Protein AF-A0A0D3FTC5-F1 (afdb_monomer)

Secondary structure (DSSP, 8-state):
---------SS----S--EEETTTSPTT-EEESEESSTTS-EEES-STT--EEEEEEETTEEEEE-TTS-EEEEETT-EEEES--S-GGGGG----SHHHHHHTTPPP---GGGS-TTT-TT--SSSS----SSS-B-TTS-B-SS---S-TT-GGGTTEEE-----SS--S-EEEE--SS-EE-GGGTT-EEEEE-SSSEEEEE--HHHHHHHHTTT-S---------------SS-PPEEHHHHHHHHTT-

Foldseek 3Di:
DDDDDDDDDPDDDPDDWDWDFLVVDDAFFKWAQKDQDAPPTRDAQPDAQWTKGFHDDDDQWTWIQGPLRWIFIGGRRIIITTDTHHPNCPVVDDLPDPVSCVVVVDDDDDDLCPADCLQAVNHDDDDRDDSPDPADADRVRHGPALDDPDDPDDPRPVGTPGDRPPCSPPPLDQAEDADLWDWDDPVCQQHWHFYDPPPGTDTDHHHPVLQVVVVVVPPDDDDDDDDDDDDDDDDDDGDIDTNNVVVVVVVVD

Solvent-accessible surface area (backbone atoms only — not comparable to full-atom values): 15971 Å² total; per-residue (Å²): 138,89,80,92,76,88,78,93,63,82,87,72,78,92,82,72,93,52,78,39,38,54,75,78,54,63,76,65,41,49,28,15,37,29,26,76,47,68,90,72,52,56,71,40,46,73,50,68,45,21,39,24,34,36,67,48,76,53,94,70,32,28,36,31,35,41,75,79,60,28,30,34,55,33,52,26,79,15,45,29,32,68,40,63,36,64,65,64,65,62,81,75,62,76,70,90,50,75,65,56,44,46,76,71,74,46,75,94,83,83,61,48,54,79,33,50,54,90,71,11,73,38,16,38,70,79,83,85,50,69,69,90,56,101,62,64,56,39,72,86,66,48,60,66,72,87,62,81,83,73,70,92,84,45,87,68,54,82,39,46,81,36,74,48,82,67,72,82,57,82,80,84,60,59,50,74,35,82,58,54,77,42,72,49,48,82,88,49,52,80,38,35,36,20,41,42,76,90,83,56,66,50,77,45,74,38,43,70,67,64,59,53,62,53,64,68,66,74,76,75,82,95,74,92,80,84,90,79,88,81,87,85,91,86,85,88,91,75,90,64,48,56,42,49,63,52,54,57,58,60,76,73,110

Nearest PDB structures (foldseek):
  6eri-assembly1_AC  TM=9.561E-01  e=4.939E-22  Spinacia oleracea
  7asm-assembly1_C  TM=9.881E-01  e=2.527E-18  Staphylococcus aureus
  7p7t-assembly1_G  TM=9.651E-01  e=4.048E-18  Enterococcus faecalis
  8uu5-assembly1_C  TM=9.895E-01  e=6.878E-18  Listeria innocua
  6ddg-assembly1_B  TM=9.702E-01  e=1.033E-16  Staphylococcus aureus

Sequence (253 aa):
MLWKKLVQFGKGFFERKEESTSTDMPLGTAIHNIEITRGRGGQLARAAGAVAKLIAKEGKSATLRLPSGEVRLVSQNCLATVGQVGNVGVNQKSLGRAGSKCWLGKRPVVRGVVMNPVDHPHGGGEGKAPIGRKKPTTPWGYPVLGRRTRKRKKYSDSFILRRQKVNMKEEKETIVTWSRASSILPAMVGHTIAIHNGKEHLPIYITDRILLSFLSHTGSKSKELEVGSFHSSFKPGGKAVYIHSLVKAIELH

Radius of gyration: 28.6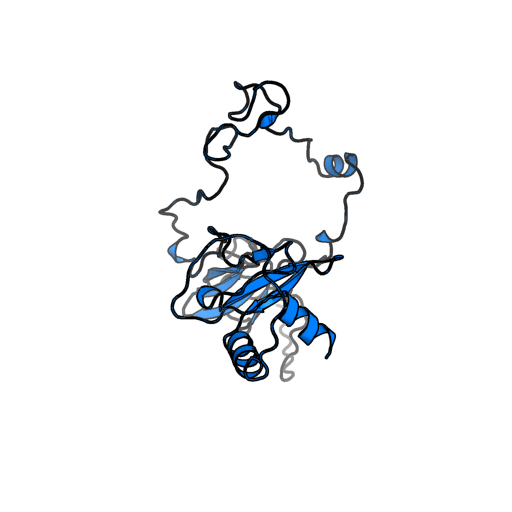5 Å; Cα contacts (8 Å, |Δi|>4): 347; chains: 1; bounding box: 82×58×72 Å

pLDDT: mean 73.75, std 23.65, range [20.44, 96.44]

Structure (mmCIF, N/CA/C/O backbone):
data_AF-A0A0D3FTC5-F1
#
_entry.id   AF-A0A0D3FTC5-F1
#
loop_
_atom_site.group_PDB
_atom_site.id
_atom_site.type_symbol
_atom_site.label_atom_id
_atom_site.label_alt_id
_atom_site.label_comp_id
_atom_site.label_asym_id
_atom_site.label_entity_id
_atom_site.label_seq_id
_atom_site.pdbx_PDB_ins_code
_atom_site.Cartn_x
_atom_site.Cartn_y
_atom_site.Cartn_z
_atom_site.occupancy
_atom_site.B_iso_or_equiv
_atom_site.auth_seq_id
_atom_site.auth_comp_id
_atom_site.auth_asym_id
_atom_site.auth_atom_id
_atom_site.pdbx_PDB_model_num
ATOM 1 N N . MET A 1 1 ? -27.614 -22.862 27.061 1.00 41.00 1 MET A N 1
ATOM 2 C CA . MET A 1 1 ? -27.025 -23.429 28.296 1.00 41.00 1 MET A CA 1
ATOM 3 C C . MET A 1 1 ? -25.843 -24.300 27.900 1.00 41.00 1 MET A C 1
ATOM 5 O O . MET A 1 1 ? -25.904 -24.872 26.825 1.00 41.00 1 MET A O 1
ATOM 9 N N . LEU A 1 2 ? -24.832 -24.389 28.769 1.00 33.47 2 LEU A N 1
ATOM 10 C CA . LEU A 1 2 ? -23.490 -24.978 28.594 1.00 33.47 2 LEU A CA 1
ATOM 11 C C . LEU A 1 2 ? -22.442 -24.075 27.920 1.00 33.47 2 LEU A C 1
ATOM 13 O O . LEU A 1 2 ? -22.582 -23.750 26.756 1.00 33.47 2 LEU A O 1
ATOM 17 N N . TRP A 1 3 ? -21.361 -23.619 28.562 1.00 27.47 3 TRP A N 1
ATOM 18 C CA . TRP A 1 3 ? -20.870 -23.715 29.944 1.00 27.47 3 TRP A CA 1
ATOM 19 C C . TRP A 1 3 ? -20.103 -22.412 30.248 1.00 27.47 3 TRP A C 1
ATOM 21 O O . TRP A 1 3 ? -19.152 -22.074 29.550 1.00 27.47 3 TRP A O 1
ATOM 31 N N . LYS A 1 4 ? -20.481 -21.700 31.318 1.00 37.72 4 LYS A N 1
ATOM 32 C CA . LYS A 1 4 ? -19.587 -20.770 32.022 1.00 37.72 4 LYS A CA 1
ATOM 33 C C . LYS A 1 4 ? -18.750 -21.616 32.981 1.00 37.72 4 LYS A C 1
ATOM 35 O O . LYS A 1 4 ? -19.284 -22.086 33.981 1.00 37.72 4 LYS A O 1
ATOM 40 N N . LYS A 1 5 ? -17.458 -21.792 32.705 1.00 29.97 5 LYS A N 1
ATOM 41 C CA . LYS A 1 5 ? -16.477 -22.124 33.746 1.00 29.97 5 LYS A CA 1
ATOM 42 C C . LYS A 1 5 ? -15.584 -20.907 33.942 1.00 29.97 5 LYS A C 1
ATOM 44 O O . LYS A 1 5 ? -14.781 -20.572 33.079 1.00 29.97 5 LYS A O 1
ATOM 49 N N . LEU A 1 6 ? -15.791 -20.237 35.075 1.00 32.94 6 LEU A N 1
ATOM 50 C CA . LEU A 1 6 ? -14.825 -19.323 35.666 1.00 32.94 6 LEU A CA 1
ATOM 51 C C . LEU A 1 6 ? -13.517 -20.086 35.892 1.00 32.94 6 LEU A C 1
ATOM 53 O O . LEU A 1 6 ? -13.507 -21.102 36.583 1.00 32.94 6 LEU A O 1
ATOM 57 N N . VAL A 1 7 ? -12.424 -19.567 35.343 1.00 30.66 7 VAL A N 1
ATOM 58 C CA . VAL A 1 7 ? -11.079 -19.802 35.865 1.00 30.66 7 VAL A CA 1
ATOM 59 C C . VAL A 1 7 ? -10.493 -18.426 36.125 1.00 30.66 7 VAL A C 1
ATOM 61 O O . VAL A 1 7 ? -10.102 -17.706 35.210 1.00 30.66 7 VAL A O 1
ATOM 64 N N . GLN A 1 8 ? -10.503 -18.043 37.396 1.00 36.19 8 GLN A N 1
ATOM 65 C CA . GLN A 1 8 ? -9.772 -16.898 37.903 1.00 36.19 8 GLN A CA 1
ATOM 66 C C . GLN A 1 8 ? -8.359 -17.396 38.209 1.00 36.19 8 GLN A C 1
ATOM 68 O O . GLN A 1 8 ? -8.124 -18.026 39.234 1.00 36.19 8 GLN A O 1
ATOM 73 N N . PHE A 1 9 ? -7.436 -17.169 37.278 1.00 28.44 9 PHE A N 1
ATOM 74 C CA . PHE A 1 9 ? -6.001 -17.311 37.510 1.00 28.44 9 PHE A CA 1
ATOM 75 C C . PHE A 1 9 ? -5.331 -15.988 37.138 1.00 28.44 9 PHE A C 1
ATOM 77 O O . PHE A 1 9 ? -5.611 -15.404 36.090 1.00 28.44 9 PHE A O 1
ATOM 84 N N . GLY A 1 10 ? -4.527 -15.472 38.067 1.00 33.72 10 GLY A N 1
ATOM 85 C CA . GLY A 1 10 ? -3.929 -14.144 38.013 1.00 33.72 10 GLY A CA 1
ATOM 86 C C . GLY A 1 10 ? -3.098 -13.888 36.755 1.00 33.72 10 GLY A C 1
ATOM 87 O O . GLY A 1 10 ? -2.475 -14.792 36.213 1.00 33.72 10 GLY A O 1
ATOM 88 N N . LYS A 1 11 ? -3.094 -12.615 36.328 1.00 40.03 11 LYS A N 1
ATOM 89 C CA . LYS A 1 11 ? -2.225 -12.028 35.288 1.00 40.03 11 LYS A CA 1
ATOM 90 C C . LYS A 1 11 ? -2.081 -12.930 34.049 1.00 40.03 11 LYS A C 1
ATOM 92 O O . LYS A 1 11 ? -1.032 -13.506 33.788 1.00 40.03 11 LYS A O 1
ATOM 97 N N . GLY A 1 12 ? -3.181 -13.034 33.303 1.00 33.97 12 GLY A N 1
ATOM 98 C CA . GLY A 1 12 ? -3.339 -13.931 32.162 1.00 33.97 12 GLY A CA 1
ATOM 99 C C . GLY A 1 12 ? -2.391 -13.641 30.999 1.00 33.97 12 GLY A C 1
ATOM 100 O O . GLY A 1 12 ? -2.474 -12.608 30.336 1.00 33.97 12 GLY A O 1
ATOM 101 N N . PHE A 1 13 ? -1.535 -14.624 30.742 1.00 35.72 13 PHE A N 1
ATOM 102 C CA . PHE A 1 13 ? -0.881 -14.890 29.470 1.00 35.72 13 PHE A CA 1
ATOM 103 C C . PHE A 1 13 ? -1.971 -15.040 28.388 1.00 35.72 13 PHE A C 1
ATOM 105 O O . PHE A 1 13 ? -2.844 -15.903 28.489 1.00 35.72 13 PHE A O 1
ATOM 112 N N . PHE A 1 14 ? -1.983 -14.148 27.394 1.00 41.16 14 PHE A N 1
ATOM 113 C CA . PHE A 1 14 ? -2.993 -14.119 26.332 1.00 41.16 14 PHE A CA 1
ATOM 114 C C . PHE A 1 14 ? -2.644 -15.172 25.275 1.00 41.16 14 PHE A C 1
ATOM 116 O O . PHE A 1 14 ? -2.019 -14.874 24.260 1.00 41.16 14 PHE A O 1
ATOM 123 N N . GLU A 1 15 ? -3.001 -16.425 25.537 1.00 40.22 15 GLU A N 1
ATOM 124 C CA . GLU A 1 15 ? -2.695 -17.542 24.647 1.00 40.22 15 GLU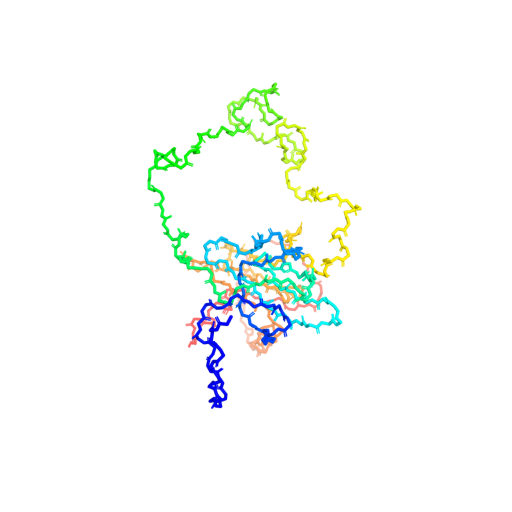 A CA 1
ATOM 125 C C . GLU A 1 15 ? -3.961 -18.365 24.385 1.00 40.22 15 GLU A C 1
ATOM 127 O O . GLU A 1 15 ? -4.223 -19.386 25.016 1.00 40.22 15 GLU A O 1
ATOM 132 N N . ARG A 1 16 ? -4.798 -17.861 23.466 1.00 41.22 16 ARG A N 1
ATOM 133 C CA . ARG A 1 16 ? -5.614 -18.632 22.508 1.00 41.22 16 ARG A CA 1
ATOM 134 C C . ARG A 1 16 ? -6.316 -17.692 21.521 1.00 41.22 16 ARG A C 1
ATOM 136 O O . ARG A 1 16 ? -6.593 -16.538 21.820 1.00 41.22 16 ARG A O 1
ATOM 143 N N . LYS A 1 17 ? -6.538 -18.203 20.306 1.00 48.38 17 LYS A N 1
ATOM 144 C CA . LYS A 1 17 ? -7.120 -17.525 19.135 1.00 48.38 17 LYS A CA 1
ATOM 145 C C . LYS A 1 17 ? -8.592 -17.148 19.370 1.00 48.38 17 LYS A C 1
ATOM 147 O O . LYS A 1 17 ? -9.478 -17.787 18.814 1.00 48.38 17 LYS A O 1
ATOM 152 N N . GLU A 1 18 ? -8.856 -16.147 20.199 1.00 59.38 18 GLU A N 1
ATOM 153 C CA . GLU A 1 18 ? -10.211 -15.646 20.441 1.00 59.38 18 GLU A CA 1
ATOM 154 C C . GLU A 1 18 ? -10.468 -14.372 19.626 1.00 59.38 18 GLU A C 1
ATOM 156 O O . GLU A 1 18 ? -9.680 -13.418 19.633 1.00 59.38 18 GLU A O 1
ATOM 161 N N . GLU A 1 19 ? -11.573 -14.372 18.881 1.00 64.44 19 GLU A N 1
ATOM 162 C CA . GLU A 1 19 ? -12.131 -13.159 18.290 1.00 64.44 19 GLU A CA 1
ATOM 163 C C . GLU A 1 19 ? -12.617 -12.263 19.427 1.00 64.44 19 GLU A C 1
ATOM 165 O O . GLU A 1 19 ? -13.417 -12.684 20.260 1.00 64.44 19 GLU A O 1
ATOM 170 N N . SER A 1 20 ? -12.121 -11.031 19.488 1.00 72.19 20 SER A N 1
ATOM 171 C CA . SER A 1 20 ? -12.491 -10.089 20.546 1.00 72.19 20 SER A CA 1
ATOM 172 C C . SER A 1 20 ? -12.814 -8.723 19.966 1.00 72.19 20 SER A C 1
ATOM 174 O O . SER A 1 20 ? -12.392 -8.363 18.860 1.00 72.19 20 SER A O 1
ATOM 176 N N . THR A 1 21 ? -13.618 -7.957 20.702 1.00 77.81 21 THR A N 1
ATOM 177 C CA . THR A 1 21 ? -13.859 -6.565 20.336 1.00 77.81 21 THR A CA 1
ATOM 178 C C . THR A 1 21 ? -12.628 -5.744 20.682 1.00 77.81 21 THR A C 1
ATOM 180 O O . THR A 1 21 ? -11.873 -6.062 21.606 1.00 77.81 21 THR A O 1
ATOM 183 N N . SER A 1 22 ? -12.416 -4.642 19.969 1.00 74.31 22 SER A N 1
ATOM 184 C CA . SER A 1 22 ? -11.283 -3.777 20.304 1.00 74.31 22 SER A CA 1
ATOM 185 C C . SER A 1 22 ? -11.401 -3.140 21.699 1.00 74.31 22 SER A C 1
ATOM 187 O O . SER A 1 22 ? -10.394 -2.688 22.235 1.00 74.31 22 SER A O 1
ATOM 189 N N . THR A 1 23 ? -12.579 -3.152 22.329 1.00 76.44 23 THR A N 1
ATOM 190 C CA . THR A 1 23 ? -12.775 -2.752 23.731 1.00 76.44 23 THR A CA 1
ATOM 191 C C . THR A 1 23 ? -12.014 -3.654 24.700 1.00 76.44 23 THR A C 1
ATOM 193 O O . THR A 1 23 ? -11.394 -3.137 25.628 1.00 76.44 23 THR A O 1
ATOM 196 N N . ASP A 1 24 ? -11.944 -4.955 24.431 1.00 86.31 24 ASP A N 1
ATOM 197 C CA . ASP A 1 24 ? -11.389 -5.944 25.365 1.00 86.31 24 ASP A CA 1
ATOM 198 C C . ASP A 1 24 ? -9.859 -6.076 25.244 1.00 86.31 24 ASP A C 1
ATOM 200 O O . ASP A 1 24 ? -9.166 -6.384 26.210 1.00 86.31 24 ASP A O 1
ATOM 204 N N . MET A 1 25 ? -9.294 -5.782 24.068 1.00 88.75 25 MET A N 1
ATOM 205 C CA . MET A 1 25 ? -7.858 -5.958 23.796 1.00 88.75 25 MET A CA 1
ATOM 206 C C . MET A 1 25 ? -6.980 -4.888 24.468 1.00 88.75 25 MET A C 1
ATOM 208 O O . MET A 1 25 ? -7.260 -3.705 24.302 1.00 88.75 25 MET A O 1
ATOM 212 N N . PRO A 1 26 ? -5.857 -5.205 25.129 1.00 91.88 26 PRO A N 1
ATOM 213 C CA . PRO A 1 26 ? -4.977 -4.173 25.678 1.00 91.88 26 PRO A CA 1
ATOM 214 C C . PRO A 1 26 ? -4.380 -3.269 24.583 1.00 91.88 26 PRO A C 1
ATOM 216 O O . PRO A 1 26 ? -4.262 -3.645 23.411 1.00 91.88 26 PRO A O 1
ATOM 219 N N . LEU A 1 27 ? -3.988 -2.047 24.952 1.00 92.81 27 LEU A N 1
ATOM 220 C CA . LEU A 1 27 ? -3.270 -1.153 24.039 1.00 92.81 27 LEU A CA 1
ATOM 221 C C . LEU A 1 27 ? -1.927 -1.775 23.637 1.00 92.81 27 LEU A C 1
ATOM 223 O O . LEU A 1 27 ? -1.284 -2.466 24.420 1.00 92.81 27 LEU A O 1
ATOM 227 N N . GLY A 1 28 ? -1.492 -1.532 22.404 1.00 90.88 28 GLY A N 1
ATOM 228 C CA . GLY A 1 28 ? -0.241 -2.068 21.873 1.00 90.88 28 GLY A CA 1
ATOM 229 C C . GLY A 1 28 ? -0.329 -3.492 21.319 1.00 90.88 28 GLY A C 1
ATOM 230 O O . GLY A 1 28 ? 0.647 -3.944 20.720 1.00 90.88 28 GLY A O 1
ATOM 231 N N . THR A 1 29 ? -1.478 -4.160 21.446 1.00 93.00 29 THR A N 1
ATOM 232 C CA . THR A 1 29 ? -1.710 -5.509 20.912 1.00 93.00 29 THR A CA 1
ATOM 233 C C . THR A 1 29 ? -1.510 -5.565 19.394 1.00 93.00 29 THR A C 1
ATOM 235 O O . THR A 1 29 ? -1.912 -4.655 18.657 1.00 93.00 29 THR A O 1
ATOM 238 N N . ALA A 1 30 ? -0.879 -6.649 18.936 1.00 94.56 30 ALA A N 1
ATOM 239 C CA . ALA A 1 30 ? -0.773 -7.028 17.532 1.00 94.56 30 ALA A CA 1
ATOM 240 C C . ALA A 1 30 ? -2.057 -7.743 17.097 1.00 94.56 30 ALA A C 1
ATOM 242 O O . ALA A 1 30 ? -2.481 -8.695 17.746 1.00 94.56 30 ALA A O 1
ATOM 243 N N . ILE A 1 31 ? -2.687 -7.266 16.028 1.00 95.25 31 ILE A N 1
ATOM 244 C CA . ILE A 1 31 ? -4.031 -7.673 15.613 1.00 95.25 31 ILE A CA 1
ATOM 245 C C . ILE A 1 31 ? -4.060 -7.877 14.093 1.00 95.25 31 ILE A C 1
ATOM 247 O O . ILE A 1 31 ? -3.414 -7.141 13.342 1.00 95.25 31 ILE A O 1
ATOM 251 N N . HIS A 1 32 ? -4.853 -8.835 13.626 1.00 95.44 32 HIS A N 1
ATOM 252 C CA . HIS A 1 32 ? -5.153 -9.081 12.218 1.00 95.44 32 HIS A CA 1
ATOM 253 C C . HIS A 1 32 ? -6.654 -9.360 12.013 1.00 95.44 32 HIS A C 1
ATOM 255 O O . HIS A 1 32 ? -7.423 -9.382 12.972 1.00 95.44 32 HIS A O 1
ATOM 261 N N . ASN A 1 33 ? -7.085 -9.525 10.757 1.00 95.44 33 ASN A N 1
ATOM 262 C CA . ASN A 1 33 ? -8.483 -9.814 10.398 1.00 95.44 33 ASN A CA 1
ATOM 263 C C . ASN A 1 33 ? -9.510 -8.822 10.994 1.00 95.44 33 ASN A C 1
ATOM 265 O 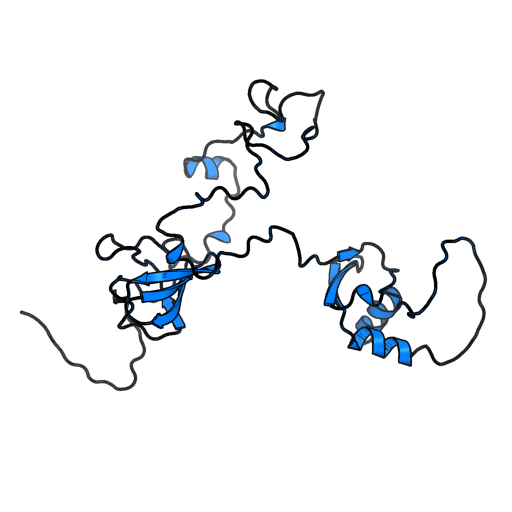O . ASN A 1 33 ? -10.455 -9.200 11.677 1.00 95.44 33 ASN A O 1
ATOM 269 N N . ILE A 1 34 ? -9.305 -7.526 10.753 1.00 94.62 34 ILE A N 1
ATOM 270 C CA . ILE A 1 34 ? -10.045 -6.454 11.440 1.00 94.62 34 ILE A CA 1
ATOM 271 C C . ILE A 1 34 ? -11.288 -6.047 10.644 1.00 94.62 34 ILE A C 1
ATOM 273 O O . ILE A 1 34 ? -11.204 -5.794 9.432 1.00 94.62 34 ILE A O 1
ATOM 277 N N . GLU A 1 35 ? -12.428 -5.925 11.323 1.00 95.19 35 GLU A N 1
ATOM 278 C CA . GLU A 1 35 ? -13.661 -5.377 10.752 1.00 95.19 35 GLU A CA 1
ATOM 279 C C . GLU A 1 35 ? -13.595 -3.848 10.584 1.00 95.19 35 GLU A C 1
ATOM 281 O O . GLU A 1 35 ? -13.116 -3.127 11.454 1.00 95.19 35 GLU A O 1
ATOM 286 N N . ILE A 1 36 ? -14.125 -3.319 9.475 1.00 92.81 36 ILE A N 1
ATOM 287 C CA . ILE A 1 36 ? -14.313 -1.860 9.295 1.00 92.81 36 ILE A CA 1
ATOM 288 C C . ILE A 1 36 ? -15.689 -1.419 9.801 1.00 92.81 36 ILE A C 1
ATOM 290 O O . ILE A 1 36 ? -15.860 -0.313 10.313 1.00 92.81 36 ILE A O 1
ATOM 294 N N . THR A 1 37 ? -16.685 -2.277 9.609 1.00 92.62 37 THR A N 1
ATOM 295 C CA . THR A 1 37 ? -18.068 -2.079 10.027 1.00 92.62 37 THR A CA 1
ATOM 296 C C . THR A 1 37 ? -18.495 -3.344 10.742 1.00 92.62 37 THR A C 1
ATOM 298 O O . THR A 1 37 ? -18.274 -4.435 10.216 1.00 92.62 37 THR A O 1
ATOM 301 N N . ARG A 1 38 ? -19.093 -3.186 11.922 1.00 91.56 38 ARG A N 1
ATOM 302 C CA . ARG A 1 38 ? -19.538 -4.299 12.760 1.00 91.56 38 ARG A CA 1
ATOM 303 C C . ARG A 1 38 ? -20.409 -5.271 11.959 1.00 91.56 38 ARG A C 1
ATOM 305 O O . ARG A 1 38 ? -21.349 -4.836 11.291 1.00 91.56 38 ARG A O 1
ATOM 312 N N . GLY A 1 39 ? -20.090 -6.562 12.032 1.00 89.81 39 GLY A N 1
ATOM 313 C CA . GLY A 1 39 ? -20.889 -7.634 11.429 1.00 89.81 39 GLY A CA 1
ATOM 314 C C . GLY A 1 39 ? -20.701 -7.820 9.920 1.00 89.81 39 GLY A C 1
ATOM 315 O O . GLY A 1 39 ? -21.389 -8.641 9.322 1.00 89.81 39 GLY A O 1
ATOM 316 N N . ARG A 1 40 ? -19.776 -7.088 9.281 1.00 92.69 40 ARG A N 1
ATOM 317 C CA . ARG A 1 40 ? -19.392 -7.332 7.875 1.00 92.69 40 ARG A CA 1
ATOM 318 C C . ARG A 1 40 ? -18.211 -8.294 7.727 1.00 92.69 40 ARG A C 1
ATOM 320 O O . ARG A 1 40 ? -17.767 -8.518 6.599 1.00 92.69 40 ARG A O 1
ATOM 327 N N . GLY A 1 41 ? -17.693 -8.822 8.835 1.00 92.56 41 GLY A N 1
ATOM 328 C CA . GLY A 1 41 ? -16.512 -9.670 8.853 1.00 92.56 41 GLY A CA 1
ATOM 329 C C . GLY A 1 41 ? -15.213 -8.894 8.637 1.00 92.56 41 GLY A C 1
ATOM 330 O O . GLY A 1 41 ? -15.194 -7.713 8.258 1.00 92.56 41 GLY A O 1
ATOM 331 N N . GLY A 1 42 ? -14.097 -9.570 8.914 1.00 92.25 42 GLY A N 1
ATOM 332 C CA . GLY A 1 42 ? -12.765 -8.988 8.826 1.00 92.25 42 GLY A CA 1
ATOM 333 C C . GLY A 1 42 ? -12.381 -8.635 7.387 1.00 92.25 42 GLY A C 1
ATOM 334 O O . GLY A 1 42 ? -12.475 -9.444 6.460 1.00 92.25 42 GLY A O 1
ATOM 335 N N . GLN A 1 43 ? -11.942 -7.394 7.184 1.00 95.06 43 GLN A N 1
ATOM 336 C CA . GLN A 1 43 ? -11.595 -6.847 5.866 1.00 95.06 43 GLN A CA 1
ATOM 337 C C . GLN A 1 43 ? -10.127 -6.426 5.793 1.00 95.06 43 GLN A C 1
ATOM 339 O O . GLN A 1 43 ? -9.494 -6.558 4.740 1.00 95.06 43 GLN A O 1
ATOM 344 N N . LEU A 1 44 ? -9.573 -5.933 6.903 1.00 95.19 44 LEU A N 1
ATOM 345 C CA . LEU A 1 44 ? -8.213 -5.408 6.973 1.00 95.19 44 LEU A CA 1
ATOM 346 C C . LEU A 1 44 ? -7.231 -6.452 7.519 1.00 95.19 44 LEU A C 1
ATOM 348 O O . LEU A 1 44 ? -7.598 -7.314 8.310 1.00 95.19 44 LEU A O 1
ATOM 352 N N . ALA A 1 45 ? -5.962 -6.328 7.110 1.00 94.38 45 ALA A N 1
ATOM 353 C CA . ALA A 1 45 ? -4.845 -7.156 7.580 1.00 94.38 45 ALA A CA 1
ATOM 354 C C . ALA A 1 45 ? -5.108 -8.675 7.475 1.00 94.38 45 ALA A C 1
ATOM 356 O O . ALA A 1 45 ? -5.002 -9.399 8.456 1.00 94.38 45 ALA A O 1
ATOM 357 N N . ARG A 1 46 ? -5.465 -9.152 6.272 1.00 95.25 46 ARG A N 1
ATOM 358 C CA . ARG A 1 46 ? -5.704 -10.584 5.980 1.00 95.25 46 ARG A CA 1
ATOM 359 C C . ARG A 1 46 ? -4.567 -11.279 5.227 1.00 95.25 46 ARG A C 1
ATOM 361 O O . ARG A 1 46 ? -4.548 -12.498 5.131 1.00 95.25 46 ARG A O 1
ATOM 368 N N . ALA A 1 47 ? -3.659 -10.506 4.634 1.00 94.56 47 ALA A N 1
ATOM 369 C CA . ALA A 1 47 ? -2.558 -11.053 3.849 1.00 94.56 47 ALA A CA 1
ATOM 370 C C . ALA A 1 47 ? -1.551 -11.793 4.744 1.00 94.56 47 ALA A C 1
ATOM 372 O O . ALA A 1 47 ? -1.449 -11.503 5.934 1.00 94.56 47 ALA A O 1
ATOM 373 N N . ALA A 1 48 ? -0.789 -12.718 4.159 1.00 93.88 48 ALA A N 1
ATOM 374 C CA . ALA A 1 48 ? 0.267 -13.446 4.858 1.00 93.88 48 ALA A CA 1
ATOM 375 C C . ALA A 1 48 ? 1.243 -12.484 5.555 1.00 93.88 48 ALA A C 1
ATOM 377 O O . ALA A 1 48 ? 1.663 -11.483 4.969 1.00 93.88 48 ALA A O 1
ATOM 378 N N . GLY A 1 49 ? 1.556 -12.757 6.822 1.00 92.69 49 GLY A N 1
ATOM 379 C CA . GLY A 1 49 ? 2.401 -11.893 7.645 1.00 92.69 49 GLY A CA 1
ATOM 380 C C . GLY A 1 49 ? 1.821 -10.512 7.976 1.00 92.69 49 GLY A C 1
ATOM 381 O O . GLY A 1 49 ? 2.521 -9.714 8.599 1.00 92.69 49 GLY A O 1
ATOM 382 N N . ALA A 1 50 ? 0.579 -10.192 7.597 1.00 94.94 50 ALA A N 1
ATOM 383 C CA . ALA A 1 50 ? -0.017 -8.901 7.916 1.00 94.94 50 ALA A CA 1
ATOM 384 C C . ALA A 1 50 ? -0.292 -8.775 9.419 1.00 94.94 50 ALA A C 1
ATOM 386 O O . ALA A 1 50 ? -0.791 -9.696 10.066 1.00 94.94 50 ALA A O 1
ATOM 387 N N . VAL A 1 51 ? 0.005 -7.592 9.951 1.00 95.50 51 VAL A N 1
ATOM 388 C CA . VAL A 1 51 ? -0.257 -7.217 11.337 1.00 95.50 51 VAL A CA 1
ATOM 389 C C . VAL A 1 51 ? -0.586 -5.731 11.402 1.00 95.50 51 VAL A C 1
ATOM 391 O O . VAL A 1 51 ? 0.000 -4.910 10.691 1.00 95.50 51 VAL A O 1
ATOM 394 N N . ALA A 1 52 ? -1.546 -5.386 12.243 1.00 95.62 52 ALA A N 1
ATOM 395 C CA . ALA A 1 52 ? -1.855 -4.027 12.644 1.00 95.62 52 ALA A CA 1
ATOM 396 C C . ALA A 1 52 ? -1.652 -3.891 14.155 1.00 95.62 52 ALA A C 1
ATOM 398 O O . ALA A 1 52 ? -1.700 -4.873 14.894 1.00 95.62 52 ALA A O 1
ATOM 399 N N . LYS A 1 53 ? -1.414 -2.666 14.618 1.00 94.75 53 LYS A N 1
ATOM 400 C CA . LYS A 1 53 ? -1.195 -2.382 16.040 1.00 94.75 53 LYS A CA 1
ATOM 401 C C . LYS A 1 53 ? -2.284 -1.464 16.569 1.00 94.75 53 LYS A C 1
ATOM 403 O O . LYS A 1 53 ? -2.547 -0.421 15.963 1.00 94.75 53 LYS A O 1
ATOM 408 N N . LEU A 1 54 ? -2.878 -1.822 17.702 1.00 94.75 54 LEU A N 1
ATOM 409 C CA . LEU A 1 54 ? -3.790 -0.941 18.427 1.00 94.75 54 LEU A CA 1
ATOM 410 C C . LEU A 1 54 ? -2.985 0.125 19.169 1.00 94.75 54 LEU A C 1
ATOM 412 O O . LEU A 1 54 ? -2.180 -0.204 20.034 1.00 94.75 54 LEU A O 1
ATOM 416 N N . ILE A 1 55 ? -3.155 1.395 18.801 1.00 94.38 55 ILE A N 1
ATOM 417 C CA . ILE A 1 55 ? -2.395 2.502 19.398 1.00 94.38 55 ILE A CA 1
ATOM 418 C C . ILE A 1 55 ? -3.137 3.059 20.606 1.00 94.38 55 ILE A C 1
ATOM 420 O O . ILE A 1 55 ? -2.570 3.162 21.687 1.00 94.38 55 ILE A O 1
ATOM 424 N N . ALA A 1 56 ? -4.392 3.442 20.398 1.00 93.56 56 ALA A N 1
ATOM 425 C CA . ALA A 1 56 ? -5.191 4.155 21.379 1.00 93.56 56 ALA A CA 1
ATOM 426 C C . ALA A 1 56 ? -6.660 3.757 21.249 1.00 93.56 56 ALA A C 1
ATOM 428 O O . ALA A 1 56 ? -7.106 3.315 20.186 1.00 93.56 56 ALA A O 1
ATOM 429 N N . LYS A 1 57 ? -7.408 3.951 22.328 1.00 92.69 57 LYS A N 1
ATOM 430 C CA . LYS A 1 57 ? -8.862 3.818 22.370 1.00 92.69 57 LYS A CA 1
ATOM 431 C C . LYS A 1 57 ? -9.416 5.118 22.916 1.00 92.69 57 LYS A C 1
ATOM 433 O O . LYS A 1 57 ? -8.987 5.554 23.979 1.00 92.69 57 LYS A O 1
ATOM 438 N N . GLU A 1 58 ? -10.339 5.726 22.189 1.00 91.56 58 GLU A N 1
ATOM 439 C CA . GLU A 1 58 ? -10.920 7.006 22.570 1.00 91.56 58 GLU A CA 1
ATOM 440 C C . GLU A 1 58 ? -12.417 7.026 22.252 1.00 91.56 58 GLU A C 1
ATOM 442 O O . GLU A 1 58 ? -12.841 6.802 21.113 1.00 91.56 58 GLU A O 1
ATOM 447 N N . GLY A 1 59 ? -13.235 7.282 23.273 1.00 89.38 59 GLY A N 1
ATOM 448 C CA . GLY A 1 59 ? -14.688 7.347 23.137 1.00 89.38 59 GLY A CA 1
ATOM 449 C C . GLY A 1 59 ? -15.268 6.080 22.504 1.00 89.38 59 GLY A C 1
ATOM 450 O O . GLY A 1 59 ? -15.156 5.000 23.066 1.00 89.38 59 GLY A O 1
ATOM 451 N N . LYS A 1 60 ? -15.885 6.218 21.323 1.00 91.50 60 LYS A N 1
ATOM 452 C CA . LYS A 1 60 ? -16.524 5.121 20.563 1.00 91.50 60 LYS A CA 1
ATOM 453 C C . LYS A 1 60 ? -15.617 4.508 19.485 1.00 91.50 60 LYS A C 1
ATOM 455 O O . LYS A 1 60 ? -16.048 3.605 18.757 1.00 91.50 60 LYS A O 1
ATOM 460 N N . SER A 1 61 ? -14.386 5.003 19.356 1.00 93.38 61 SER A N 1
ATOM 461 C CA . SER A 1 61 ? -13.452 4.645 18.287 1.00 93.38 61 SER A CA 1
ATOM 462 C C . SER A 1 61 ? -12.116 4.137 18.838 1.00 93.38 61 SER A C 1
ATOM 464 O O . SER A 1 61 ? -11.687 4.458 19.944 1.00 93.38 61 SER A O 1
ATOM 466 N N . ALA A 1 62 ? -11.457 3.297 18.058 1.00 94.69 62 ALA A N 1
ATOM 467 C CA . ALA A 1 62 ? -10.136 2.755 18.295 1.00 94.69 62 ALA A CA 1
ATOM 468 C C . ALA A 1 62 ? -9.201 3.220 17.176 1.00 94.69 62 ALA A C 1
ATOM 470 O O . ALA A 1 62 ? -9.552 3.186 15.992 1.00 94.69 62 ALA A O 1
ATOM 471 N N . THR A 1 63 ? -8.001 3.644 17.553 1.00 95.50 63 THR A N 1
ATOM 472 C CA . THR A 1 63 ? -6.960 4.101 16.635 1.00 95.50 63 THR A CA 1
ATOM 473 C C . THR A 1 63 ? -6.015 2.952 16.327 1.00 95.50 63 THR A C 1
ATOM 475 O O . THR A 1 63 ? -5.300 2.457 17.202 1.00 95.50 63 THR A O 1
ATOM 478 N N . LEU A 1 64 ? -5.974 2.557 15.059 1.00 95.25 64 LEU A N 1
ATOM 479 C CA . LEU A 1 64 ? -5.171 1.448 14.564 1.00 95.25 64 LEU A CA 1
ATOM 480 C C . LEU A 1 64 ? -4.055 1.952 13.651 1.00 95.25 64 LEU A C 1
ATOM 482 O O . LEU A 1 64 ? -4.277 2.809 12.792 1.00 95.25 64 LEU A O 1
ATOM 486 N N . ARG A 1 65 ? -2.866 1.362 13.781 1.00 94.94 65 ARG A N 1
ATOM 487 C CA . ARG A 1 65 ? -1.790 1.463 12.790 1.00 94.94 65 ARG A CA 1
ATOM 488 C C . ARG A 1 65 ? -1.851 0.256 11.870 1.00 94.94 65 ARG A C 1
ATOM 490 O O . ARG A 1 65 ? -1.600 -0.864 12.307 1.00 94.94 65 ARG A O 1
ATOM 497 N N . LEU A 1 66 ? -2.170 0.494 10.605 1.00 94.50 66 LEU A N 1
ATOM 498 C CA . LEU A 1 66 ? -2.260 -0.540 9.577 1.00 94.50 66 LEU A CA 1
ATOM 499 C C . LEU A 1 66 ? -0.867 -0.973 9.083 1.00 94.50 66 LEU A C 1
ATOM 501 O O . LEU A 1 66 ? 0.090 -0.206 9.225 1.00 94.50 66 LEU A O 1
ATOM 505 N N . PRO A 1 67 ? -0.744 -2.145 8.427 1.00 92.56 67 PRO A N 1
ATOM 506 C CA . PRO A 1 67 ? 0.523 -2.601 7.842 1.00 92.56 67 PRO A CA 1
ATOM 507 C C . PRO A 1 67 ? 1.075 -1.653 6.763 1.00 92.56 67 PRO A C 1
ATOM 509 O O . PRO A 1 67 ? 2.278 -1.608 6.540 1.00 92.56 67 PRO A O 1
ATOM 512 N N . SER A 1 68 ? 0.220 -0.837 6.131 1.00 87.38 68 SER A N 1
ATOM 513 C CA . SER A 1 68 ? 0.637 0.238 5.213 1.00 87.38 68 SER A CA 1
ATOM 514 C C . SER A 1 68 ? 1.332 1.413 5.917 1.00 87.38 68 SER A C 1
ATOM 516 O O . SER A 1 68 ? 1.880 2.297 5.263 1.00 87.38 68 SER A O 1
ATOM 518 N N . GLY A 1 69 ? 1.275 1.469 7.250 1.00 87.88 69 GLY A N 1
ATOM 519 C CA . GLY A 1 69 ? 1.701 2.604 8.066 1.00 87.88 69 GLY A CA 1
ATOM 520 C C . GLY A 1 69 ? 0.668 3.732 8.171 1.00 87.88 69 GLY A C 1
ATOM 521 O O . GLY A 1 69 ? 0.943 4.726 8.841 1.00 87.88 69 GLY A O 1
ATOM 522 N N . GLU A 1 70 ? -0.507 3.598 7.545 1.00 92.69 70 GLU A N 1
ATOM 523 C CA . GLU A 1 70 ? -1.650 4.496 7.768 1.00 92.69 70 GLU A CA 1
ATOM 524 C C . GLU A 1 70 ? -2.179 4.352 9.204 1.00 92.69 70 GLU A C 1
ATOM 526 O O . GLU A 1 70 ? -2.288 3.239 9.725 1.00 92.69 70 GLU A O 1
ATOM 531 N N . VAL A 1 71 ? -2.529 5.479 9.829 1.00 95.00 71 VAL A N 1
ATOM 532 C CA . VAL A 1 71 ? -3.232 5.514 11.116 1.00 95.00 71 VAL A CA 1
ATOM 533 C C . VAL A 1 71 ? -4.696 5.841 10.865 1.00 95.00 71 VAL A C 1
ATOM 535 O O . VAL A 1 71 ? -5.020 6.893 10.298 1.00 95.00 71 VAL A O 1
ATOM 538 N N . ARG A 1 72 ? -5.571 4.931 11.288 1.00 95.19 72 ARG A N 1
ATOM 539 C CA . ARG A 1 72 ? -6.994 4.933 10.959 1.00 95.19 72 ARG A CA 1
ATOM 540 C C . ARG A 1 72 ? -7.849 4.672 12.198 1.00 95.19 72 ARG A C 1
ATOM 542 O O . ARG A 1 72 ? -7.507 3.821 13.013 1.00 95.19 72 ARG A O 1
ATOM 549 N N . LEU A 1 73 ? -8.971 5.376 12.292 1.00 95.25 73 LEU A N 1
ATOM 550 C CA . LEU A 1 73 ? -10.023 5.163 13.278 1.00 95.25 73 LEU A CA 1
ATOM 551 C C . LEU A 1 73 ? -10.992 4.072 12.811 1.00 95.25 73 LEU A C 1
ATOM 553 O O . LEU A 1 73 ? -11.431 4.060 11.656 1.00 95.25 73 LEU A O 1
ATOM 557 N N . VAL A 1 74 ? -11.341 3.177 13.726 1.00 94.69 74 VAL A N 1
ATOM 558 C CA . VAL A 1 74 ? -12.338 2.110 13.558 1.00 94.69 74 VAL A CA 1
ATOM 559 C C . VAL A 1 74 ? -13.258 2.113 14.779 1.00 94.69 74 VAL A C 1
ATOM 561 O O . VAL A 1 74 ? -12.853 2.569 15.840 1.00 94.69 74 VAL A O 1
ATOM 564 N N . SER A 1 75 ? -14.508 1.666 14.655 1.00 94.12 75 SER A N 1
ATOM 565 C CA . SER A 1 75 ? -15.408 1.593 15.815 1.00 94.12 75 SER A CA 1
ATOM 566 C C . SER A 1 75 ? -14.885 0.600 16.851 1.00 94.12 75 SER A C 1
ATOM 568 O O . SER A 1 75 ? -14.373 -0.457 16.487 1.00 94.12 75 SER A O 1
ATOM 570 N N . GLN A 1 76 ? -15.068 0.899 18.139 1.00 92.38 76 GLN A N 1
ATOM 571 C CA . GLN A 1 76 ? -14.623 -0.009 19.195 1.00 92.38 76 GLN A CA 1
ATOM 572 C C . GLN A 1 76 ? -15.330 -1.374 19.171 1.00 92.38 76 GLN A C 1
ATOM 574 O O . GLN A 1 76 ? -14.744 -2.402 19.511 1.00 92.38 76 GLN A O 1
ATOM 579 N N . ASN A 1 77 ? -16.569 -1.386 18.677 1.00 92.31 77 ASN A N 1
ATOM 580 C CA . ASN A 1 77 ? -17.414 -2.575 18.588 1.00 92.31 77 ASN A CA 1
ATOM 581 C C . ASN A 1 77 ? -17.049 -3.509 17.420 1.00 92.31 77 ASN A C 1
ATOM 583 O O . ASN A 1 77 ? -17.734 -4.509 17.213 1.00 92.31 77 ASN A O 1
ATOM 587 N N . CYS A 1 78 ? -16.047 -3.160 16.610 1.00 93.19 78 CYS A N 1
ATOM 588 C CA . CYS A 1 78 ? -15.560 -4.013 15.533 1.00 93.19 78 CYS A CA 1
ATOM 589 C C . CYS A 1 78 ? -14.749 -5.181 16.099 1.00 93.19 78 CYS A C 1
ATOM 591 O O . CYS A 1 78 ? -13.922 -4.996 17.000 1.00 93.19 78 CYS A O 1
ATOM 593 N N . LEU A 1 79 ? -14.985 -6.369 15.541 1.00 93.38 79 LEU A N 1
ATOM 594 C CA . LEU A 1 79 ? -14.229 -7.563 15.894 1.00 93.38 79 LEU A CA 1
ATOM 595 C C . LEU A 1 79 ? -12.854 -7.554 15.230 1.00 93.38 79 LEU A C 1
ATOM 597 O O . LEU A 1 79 ? -12.657 -7.012 14.132 1.00 93.38 79 LEU A O 1
ATOM 601 N N . ALA A 1 80 ? -11.900 -8.172 15.911 1.00 93.81 80 ALA A N 1
ATOM 602 C CA . ALA A 1 80 ? -10.610 -8.485 15.341 1.00 93.81 80 ALA A CA 1
ATOM 603 C C . ALA A 1 80 ? -9.974 -9.699 16.030 1.00 93.81 80 ALA A C 1
ATOM 605 O O . ALA A 1 80 ? -10.387 -10.112 17.115 1.00 93.81 80 ALA A O 1
ATOM 606 N N . THR A 1 81 ? -8.946 -10.263 15.400 1.00 93.88 81 THR A N 1
ATOM 607 C CA . THR A 1 81 ? -8.232 -11.434 15.917 1.00 93.88 81 THR A CA 1
ATOM 608 C C . THR A 1 81 ? -6.841 -11.030 16.385 1.00 93.88 81 THR A C 1
ATOM 610 O O . THR A 1 81 ? -6.108 -10.332 15.680 1.00 93.88 81 THR A O 1
ATOM 613 N N . VAL A 1 82 ? -6.447 -11.474 17.575 1.00 93.31 82 VAL A N 1
ATOM 614 C CA . VAL A 1 82 ? -5.116 -11.187 18.123 1.00 93.31 82 VAL A CA 1
ATOM 615 C C . VAL A 1 82 ? -4.042 -12.016 17.412 1.00 93.31 82 VAL A C 1
ATOM 617 O O . VAL A 1 82 ? -4.250 -13.174 17.053 1.00 93.31 82 VAL A O 1
ATOM 620 N N . GLY A 1 83 ? -2.877 -11.406 17.207 1.00 92.31 83 GLY A N 1
ATOM 621 C CA . GLY A 1 83 ? -1.697 -12.010 16.597 1.00 92.31 83 GLY A CA 1
ATOM 622 C C . GLY A 1 83 ? -1.430 -11.530 15.171 1.00 92.31 83 GLY A C 1
ATOM 623 O O . GLY A 1 83 ? -2.077 -10.615 14.658 1.00 92.31 83 GLY A O 1
ATOM 624 N N . GLN A 1 84 ? -0.454 -12.166 14.531 1.00 93.31 84 GLN A N 1
ATOM 625 C CA . GLN A 1 84 ? -0.068 -11.942 13.139 1.00 93.31 84 GLN A CA 1
ATOM 626 C C . GLN A 1 84 ? -0.593 -13.081 12.257 1.00 93.31 84 GLN A C 1
ATOM 628 O O . GLN A 1 84 ? -0.654 -14.233 12.691 1.00 93.31 84 GLN A O 1
ATOM 633 N N . VAL A 1 85 ? -0.926 -12.780 10.999 1.00 94.06 85 VAL A N 1
ATOM 634 C CA . VAL A 1 85 ? -1.260 -13.824 10.017 1.00 94.06 85 VAL A CA 1
ATOM 635 C C . VAL A 1 85 ? -0.030 -14.701 9.756 1.00 94.06 85 VAL A C 1
ATOM 637 O O . VAL A 1 85 ? 1.061 -14.186 9.515 1.00 94.06 85 VAL A O 1
ATOM 640 N N . GLY A 1 86 ? -0.205 -16.024 9.755 1.00 93.31 86 GLY A N 1
ATOM 641 C CA . GLY A 1 86 ? 0.874 -16.979 9.489 1.00 93.31 86 GLY A CA 1
ATOM 642 C C . GLY A 1 86 ? 1.513 -16.852 8.094 1.00 93.31 86 GLY A C 1
ATOM 643 O O . GLY A 1 86 ? 1.115 -16.029 7.267 1.00 93.31 86 GLY A O 1
ATOM 644 N N . ASN A 1 87 ? 2.502 -17.712 7.821 1.00 92.19 87 ASN A N 1
ATOM 645 C CA . ASN A 1 87 ? 3.246 -17.762 6.551 1.00 92.19 87 ASN A CA 1
ATOM 646 C C . ASN A 1 87 ? 4.003 -16.455 6.215 1.00 92.19 87 ASN A C 1
ATOM 648 O O . ASN A 1 87 ? 3.945 -15.943 5.098 1.00 92.19 87 ASN A O 1
ATOM 652 N N . VAL A 1 88 ? 4.740 -15.915 7.190 1.00 93.62 88 VAL A N 1
ATOM 653 C CA . VAL A 1 88 ? 5.514 -14.664 7.047 1.00 93.62 88 VAL A CA 1
ATOM 654 C C . VAL A 1 88 ? 6.564 -14.753 5.925 1.00 93.62 88 VAL A C 1
ATOM 656 O O . VAL A 1 88 ? 6.789 -13.787 5.201 1.00 93.62 88 VAL A O 1
ATOM 659 N N . GLY A 1 89 ? 7.162 -15.932 5.727 1.00 91.38 89 GLY A N 1
ATOM 660 C CA . GLY A 1 89 ? 8.209 -16.179 4.728 1.00 91.38 89 GLY A CA 1
ATOM 661 C C . GLY A 1 89 ? 7.725 -16.322 3.281 1.00 91.38 89 GLY A C 1
ATOM 662 O O . GLY A 1 89 ? 8.523 -16.660 2.410 1.00 91.38 89 GLY A O 1
ATOM 663 N N . VAL A 1 90 ? 6.444 -16.076 2.971 1.00 92.19 90 VAL A N 1
ATOM 664 C CA . VAL A 1 90 ? 5.925 -16.258 1.599 1.00 92.19 90 VAL A CA 1
ATOM 665 C C . VAL A 1 90 ? 6.682 -15.418 0.562 1.00 92.19 90 VAL A C 1
ATOM 667 O O . VAL A 1 90 ? 6.893 -15.871 -0.560 1.00 92.19 90 VAL A O 1
ATOM 670 N N . ASN A 1 91 ? 7.159 -14.236 0.958 1.00 90.44 91 ASN A N 1
ATOM 671 C CA . ASN A 1 91 ? 7.899 -13.319 0.089 1.00 90.44 91 ASN A CA 1
ATOM 672 C C . ASN A 1 91 ? 9.350 -13.756 -0.169 1.00 90.44 91 ASN A C 1
ATOM 674 O O . ASN A 1 91 ? 9.989 -13.206 -1.060 1.00 90.44 91 ASN A O 1
ATOM 678 N N . GLN A 1 92 ? 9.877 -14.725 0.586 1.00 92.00 92 GLN A N 1
ATOM 679 C CA . GLN A 1 92 ? 11.231 -15.254 0.381 1.00 92.00 92 GLN A CA 1
ATOM 680 C C . GLN A 1 92 ? 11.288 -16.259 -0.780 1.00 92.00 92 GLN A C 1
ATOM 682 O O . GLN A 1 92 ? 12.367 -16.593 -1.263 1.00 92.00 92 GLN A O 1
ATOM 687 N N . LYS A 1 93 ? 10.133 -16.749 -1.249 1.00 90.50 93 LYS A N 1
ATOM 688 C CA . LYS A 1 93 ? 10.055 -17.720 -2.343 1.00 90.50 93 LYS A CA 1
ATOM 689 C C . LYS A 1 93 ? 10.193 -17.019 -3.697 1.00 90.50 93 LYS A C 1
ATOM 691 O O . LYS A 1 93 ? 9.396 -16.147 -4.036 1.00 90.50 93 LYS A O 1
ATOM 696 N N . SER A 1 94 ? 11.153 -17.459 -4.508 1.00 92.25 94 SER A N 1
ATOM 697 C CA . SER A 1 94 ? 11.244 -17.088 -5.926 1.00 92.25 94 SER A CA 1
ATOM 698 C C . SER A 1 94 ? 10.425 -18.053 -6.788 1.00 92.25 94 SER A C 1
ATOM 700 O O . SER A 1 94 ? 10.418 -19.257 -6.547 1.00 92.25 94 SER A O 1
ATOM 702 N N . LEU A 1 95 ? 9.737 -17.542 -7.816 1.00 90.88 95 LEU A N 1
ATOM 703 C CA . LEU A 1 95 ? 8.934 -18.367 -8.735 1.00 90.88 95 LEU A CA 1
ATOM 704 C C . LEU A 1 95 ? 9.791 -19.216 -9.696 1.00 90.88 95 LEU A C 1
ATOM 706 O O . LEU A 1 95 ? 9.276 -20.180 -10.270 1.00 90.88 95 LEU A O 1
ATOM 710 N N . GLY A 1 96 ? 11.070 -18.860 -9.877 1.00 94.44 96 GLY A N 1
ATOM 711 C CA . GLY A 1 96 ? 12.086 -19.594 -10.647 1.00 94.44 96 GLY A CA 1
ATOM 712 C C . GLY A 1 96 ? 11.907 -19.588 -12.171 1.00 94.44 96 GLY A C 1
ATOM 713 O O . GLY A 1 96 ? 12.838 -19.264 -12.898 1.00 94.44 96 GLY A O 1
ATOM 714 N N . ARG A 1 97 ? 10.708 -19.907 -12.670 1.00 94.94 97 ARG A N 1
ATOM 715 C CA . ARG A 1 97 ? 10.386 -20.014 -14.104 1.00 94.94 97 ARG A CA 1
ATOM 716 C C . ARG A 1 97 ? 9.154 -19.199 -14.484 1.00 94.94 97 ARG A C 1
ATOM 718 O O . ARG A 1 97 ? 8.253 -18.990 -13.671 1.00 94.94 97 ARG A O 1
ATOM 725 N N . ALA A 1 98 ? 9.070 -18.813 -15.757 1.00 94.19 98 ALA A N 1
ATOM 726 C CA . ALA A 1 98 ? 7.942 -18.047 -16.290 1.00 94.19 98 ALA A CA 1
ATOM 727 C C . ALA A 1 98 ? 6.595 -18.784 -16.135 1.00 94.19 98 ALA A C 1
ATOM 729 O O . ALA A 1 98 ? 5.613 -18.179 -15.708 1.00 94.19 98 ALA A O 1
ATOM 730 N N . GLY A 1 99 ? 6.563 -20.098 -16.394 1.00 95.88 99 GLY A N 1
ATOM 731 C CA . GLY A 1 99 ? 5.345 -20.916 -16.301 1.00 95.88 99 GLY A CA 1
ATOM 732 C C . GLY A 1 99 ? 4.701 -20.935 -14.909 1.00 95.88 99 GLY A C 1
ATOM 733 O O . GLY A 1 99 ? 3.477 -20.920 -14.804 1.00 95.88 99 GLY A O 1
ATOM 734 N N . SER A 1 100 ? 5.499 -20.840 -13.836 1.00 95.38 100 SER A N 1
ATOM 735 C CA . SER A 1 100 ? 4.990 -20.763 -12.458 1.00 95.38 100 SER A CA 1
ATOM 736 C C . SER A 1 100 ? 4.074 -19.552 -12.243 1.00 95.38 100 SER A C 1
ATOM 738 O O . SER A 1 100 ? 3.165 -19.596 -11.420 1.00 95.38 100 SER A O 1
ATOM 740 N N . LYS A 1 101 ? 4.278 -18.461 -12.994 1.00 95.81 101 LYS A N 1
ATOM 741 C CA . LYS A 1 101 ? 3.417 -17.271 -12.937 1.00 95.81 101 LYS A CA 1
ATOM 742 C C . LYS A 1 101 ? 2.060 -17.514 -13.606 1.00 95.81 101 LYS A C 1
ATOM 744 O O . LYS A 1 101 ? 1.049 -17.021 -13.109 1.00 95.81 101 LYS A O 1
ATOM 749 N N . CYS A 1 102 ? 2.031 -18.309 -14.675 1.00 95.75 102 CYS A N 1
ATOM 750 C CA . CYS A 1 102 ? 0.800 -18.700 -15.359 1.00 95.75 102 CYS A CA 1
ATOM 751 C C . CYS A 1 102 ? -0.061 -19.631 -14.496 1.00 95.75 102 CYS A C 1
ATOM 753 O O . CYS A 1 102 ? -1.280 -19.490 -14.501 1.00 95.75 102 CYS A O 1
ATOM 755 N N . TRP A 1 103 ? 0.552 -20.506 -13.689 1.00 96.44 103 TRP A N 1
ATOM 756 C CA . TRP A 1 103 ? -0.166 -21.341 -12.712 1.00 96.44 103 TRP A CA 1
ATOM 757 C C . TRP A 1 103 ? -0.920 -20.527 -11.654 1.00 96.44 103 TRP A C 1
ATOM 759 O O . TRP A 1 103 ? -1.932 -20.978 -11.133 1.00 96.44 103 TRP A O 1
ATOM 769 N N . LEU A 1 104 ? -0.476 -19.296 -11.382 1.00 95.06 104 LEU A N 1
ATOM 770 C CA . LEU A 1 104 ? -1.180 -18.341 -10.519 1.00 95.06 104 LEU A CA 1
ATOM 771 C C . LEU A 1 104 ? -2.295 -17.569 -11.256 1.00 95.06 104 LEU A C 1
ATOM 773 O O . LEU A 1 104 ? -2.786 -16.568 -10.736 1.00 95.06 104 LEU A O 1
ATOM 777 N N . GLY A 1 105 ? -2.635 -17.954 -12.491 1.00 96.38 105 GLY A N 1
ATOM 778 C CA . GLY A 1 105 ? -3.627 -17.275 -13.330 1.00 96.38 105 GLY A CA 1
ATOM 779 C C . GLY A 1 105 ? -3.171 -15.921 -13.888 1.00 96.38 105 GLY A C 1
ATOM 780 O O . GLY A 1 105 ? -3.990 -15.146 -14.378 1.00 96.38 105 GLY A O 1
ATOM 781 N N . LYS A 1 106 ? -1.874 -15.590 -13.815 1.00 96.06 106 LYS A N 1
ATOM 782 C CA . LYS A 1 106 ? -1.342 -14.302 -14.291 1.00 96.06 106 LYS A CA 1
ATOM 783 C C . LYS A 1 106 ? -0.764 -14.435 -15.699 1.00 96.06 106 LYS A C 1
ATOM 785 O O . LYS A 1 106 ? 0.243 -15.110 -15.897 1.00 96.06 106 LYS A O 1
ATOM 790 N N . ARG A 1 107 ? -1.371 -13.730 -16.658 1.00 95.56 107 ARG A N 1
ATOM 791 C CA . ARG A 1 107 ? -0.922 -13.660 -18.060 1.00 95.56 107 ARG A CA 1
ATOM 792 C C . ARG A 1 107 ? 0.310 -12.748 -18.223 1.00 95.56 107 ARG A C 1
ATOM 794 O O . ARG A 1 107 ? 0.531 -11.866 -17.385 1.00 95.56 107 ARG A O 1
ATOM 801 N N . PRO A 1 108 ? 1.124 -12.944 -19.277 1.00 96.12 108 PRO A N 1
ATOM 802 C CA . PRO A 1 108 ? 2.206 -12.022 -19.616 1.00 96.12 108 PRO A CA 1
ATOM 803 C C . PRO A 1 108 ? 1.667 -10.612 -19.904 1.00 96.12 108 PRO A C 1
ATOM 805 O O . PRO A 1 108 ? 0.573 -10.453 -20.438 1.00 96.12 108 PRO A O 1
ATOM 808 N N . VAL A 1 109 ? 2.445 -9.592 -19.534 1.00 96.12 109 VAL A N 1
ATOM 809 C CA . VAL A 1 109 ? 2.105 -8.171 -19.713 1.00 96.12 109 VAL A CA 1
ATOM 810 C C . VAL A 1 109 ? 3.171 -7.524 -20.591 1.00 96.12 109 VAL A C 1
ATOM 812 O O . VAL A 1 109 ? 4.363 -7.662 -20.313 1.00 96.12 109 VAL A O 1
ATOM 815 N N . VAL A 1 110 ? 2.744 -6.816 -21.637 1.00 95.56 110 VAL A N 1
ATOM 816 C CA . VAL A 1 110 ? 3.627 -6.121 -22.585 1.00 95.56 110 VAL A CA 1
ATOM 817 C C . VAL A 1 110 ? 3.903 -4.697 -22.094 1.00 95.56 110 VAL A C 1
ATOM 819 O O . VAL A 1 110 ? 3.026 -4.036 -21.540 1.00 95.56 110 VAL A O 1
ATOM 822 N N . ARG A 1 111 ? 5.136 -4.211 -22.278 1.00 94.25 111 ARG A N 1
ATOM 823 C CA . ARG A 1 111 ? 5.505 -2.828 -21.934 1.00 94.25 111 ARG A CA 1
ATOM 824 C C . ARG A 1 111 ? 4.937 -1.863 -22.973 1.00 94.25 111 ARG A C 1
ATOM 826 O O . ARG A 1 111 ? 5.146 -2.070 -24.161 1.00 94.25 111 ARG A O 1
ATOM 833 N N . GLY A 1 112 ? 4.345 -0.759 -22.521 1.00 92.62 112 GLY A N 1
ATOM 834 C CA . GLY A 1 112 ? 3.756 0.251 -23.408 1.00 92.62 112 GLY A CA 1
ATOM 835 C C . GLY A 1 112 ? 4.731 0.930 -24.379 1.00 92.62 112 GLY A C 1
ATOM 836 O O . GLY A 1 112 ? 4.301 1.430 -25.404 1.00 92.62 112 GLY A O 1
ATOM 837 N N . VAL A 1 113 ? 6.037 0.921 -24.088 1.00 93.94 113 VAL A N 1
ATOM 838 C CA . VAL A 1 113 ? 7.085 1.455 -24.987 1.00 93.94 113 VAL A CA 1
ATOM 839 C C . VAL A 1 113 ? 7.252 0.612 -26.257 1.00 93.94 113 VAL A C 1
ATOM 841 O O . VAL A 1 113 ? 7.714 1.106 -27.271 1.00 93.94 113 VAL A O 1
ATOM 844 N N . VAL A 1 114 ? 6.891 -0.674 -26.208 1.00 93.50 114 VAL A N 1
ATOM 845 C CA . VAL A 1 114 ? 7.051 -1.607 -27.340 1.00 93.50 114 VAL A CA 1
ATOM 846 C C . VAL A 1 114 ? 5.832 -1.575 -28.273 1.00 93.50 114 VAL A C 1
ATOM 848 O O . VAL A 1 114 ? 5.855 -2.165 -29.344 1.00 93.50 114 VAL A O 1
ATOM 851 N N . MET A 1 115 ? 4.745 -0.932 -27.851 1.00 95.81 115 MET A N 1
ATOM 852 C CA . MET A 1 115 ? 3.486 -0.909 -28.593 1.00 95.81 115 MET A CA 1
ATOM 853 C C . MET A 1 115 ? 3.499 0.167 -29.686 1.00 95.81 115 MET A C 1
ATOM 855 O O . MET A 1 115 ? 4.386 1.021 -29.714 1.00 95.81 115 MET A O 1
ATOM 859 N N . ASN A 1 116 ? 2.493 0.161 -30.562 1.00 95.06 116 ASN A N 1
ATOM 860 C CA . ASN A 1 116 ? 2.315 1.234 -31.536 1.00 95.06 116 ASN A CA 1
ATOM 861 C C . ASN A 1 116 ? 1.783 2.511 -30.850 1.00 95.06 116 ASN A C 1
ATOM 863 O O . ASN A 1 116 ? 1.142 2.416 -29.797 1.00 95.06 116 ASN A O 1
ATOM 867 N N . PRO A 1 117 ? 1.971 3.706 -31.446 1.00 93.69 117 PRO A N 1
ATOM 868 C CA . PRO A 1 117 ? 1.453 4.967 -30.898 1.00 93.69 117 PRO A CA 1
ATOM 869 C C . PRO A 1 117 ? -0.063 4.985 -30.647 1.00 93.69 117 PRO A C 1
ATOM 871 O O . PRO A 1 117 ? -0.529 5.703 -29.766 1.00 93.69 117 PRO A O 1
ATOM 874 N N . VAL A 1 118 ? -0.830 4.203 -31.420 1.00 95.12 118 VAL A N 1
ATOM 875 C CA . VAL A 1 118 ? -2.289 4.064 -31.271 1.00 95.12 118 VAL A CA 1
ATOM 876 C C . VAL A 1 118 ? -2.679 3.274 -30.017 1.00 95.12 118 VAL A C 1
ATOM 878 O O . VAL A 1 118 ? -3.692 3.573 -29.390 1.00 95.12 118 VAL A O 1
ATOM 881 N N . ASP A 1 119 ? -1.854 2.307 -29.615 1.00 94.88 119 ASP A N 1
ATOM 882 C CA . ASP A 1 119 ? -2.155 1.377 -28.523 1.00 94.88 119 ASP A CA 1
ATOM 883 C C . ASP A 1 119 ? -1.728 1.929 -27.159 1.00 94.88 119 ASP A C 1
ATOM 885 O O . ASP A 1 119 ? -2.340 1.648 -26.124 1.00 94.88 119 ASP A O 1
ATOM 889 N N . HIS A 1 120 ? -0.635 2.695 -27.135 1.00 94.94 120 HIS A N 1
ATOM 890 C CA . HIS A 1 120 ? -0.083 3.235 -25.905 1.00 94.94 120 HIS A CA 1
ATOM 891 C C . HIS A 1 120 ? 0.566 4.598 -26.145 1.00 94.94 120 HIS A C 1
ATOM 893 O O . HIS A 1 120 ? 1.314 4.752 -27.108 1.00 94.94 120 HIS A O 1
ATOM 899 N N . PRO A 1 121 ? 0.420 5.570 -25.221 1.00 93.31 121 PRO A N 1
ATOM 900 C CA . PRO A 1 121 ? 1.059 6.872 -25.379 1.00 93.31 121 PRO A CA 1
ATOM 901 C C . PRO A 1 121 ? 2.578 6.775 -25.589 1.00 93.31 121 PRO A C 1
ATOM 903 O O . PRO A 1 121 ? 3.137 7.497 -26.401 1.00 93.31 121 PRO A O 1
ATOM 906 N N . HIS A 1 122 ? 3.263 5.888 -24.871 1.00 92.62 122 HIS A N 1
ATOM 907 C CA . HIS A 1 122 ? 4.713 5.674 -25.033 1.00 92.62 122 HIS A CA 1
ATOM 908 C C . HIS A 1 122 ? 5.113 4.853 -26.272 1.00 92.62 122 HIS A C 1
ATOM 910 O O . HIS A 1 122 ? 6.288 4.524 -26.389 1.00 92.62 122 HIS A O 1
ATOM 916 N N . GLY A 1 123 ? 4.159 4.445 -27.106 1.00 92.44 123 GLY A N 1
ATOM 917 C CA . GLY A 1 123 ? 4.417 3.585 -28.250 1.00 92.44 123 GLY A CA 1
ATOM 918 C C . GLY A 1 123 ? 5.050 4.317 -29.433 1.00 92.44 123 GLY A C 1
ATOM 919 O O . GLY A 1 123 ? 4.932 5.537 -29.566 1.00 92.44 123 GLY A O 1
ATOM 920 N N . GLY A 1 124 ? 5.677 3.538 -30.313 1.00 92.06 124 GLY A N 1
ATOM 921 C CA . GLY A 1 124 ? 6.373 3.999 -31.515 1.00 92.06 124 GLY A CA 1
ATOM 922 C C . GLY A 1 124 ? 7.776 4.561 -31.278 1.00 92.06 124 GLY A C 1
ATOM 923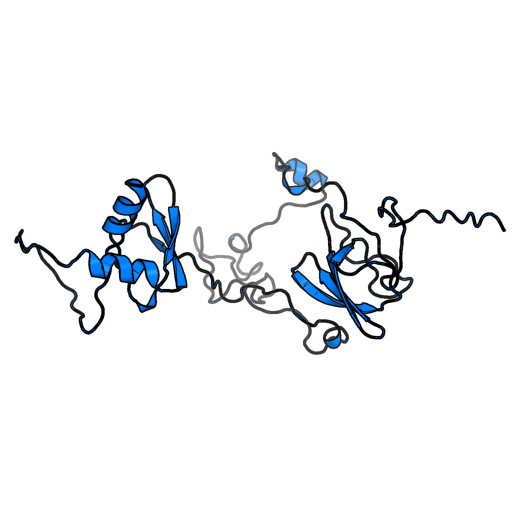 O O . GLY A 1 124 ? 8.387 4.363 -30.230 1.00 92.06 124 GLY A O 1
ATOM 924 N N . GLY A 1 125 ? 8.279 5.261 -32.296 1.00 89.38 125 GLY A N 1
ATOM 925 C CA . GLY A 1 125 ? 9.676 5.680 -32.396 1.00 89.38 125 GLY A CA 1
ATOM 926 C C . GLY A 1 125 ? 10.558 4.622 -33.063 1.00 89.38 125 GLY A C 1
ATOM 927 O O . GLY A 1 125 ? 10.212 3.444 -33.128 1.00 89.38 125 GLY A O 1
ATOM 928 N N . GLU A 1 126 ? 11.700 5.056 -33.590 1.00 91.75 126 GLU A N 1
ATOM 929 C CA . GLU A 1 126 ? 12.667 4.162 -34.224 1.00 91.75 126 GLU A CA 1
ATOM 930 C C . GLU A 1 126 ? 13.465 3.388 -33.164 1.00 91.75 126 GLU A C 1
ATOM 932 O O . GLU A 1 126 ? 14.006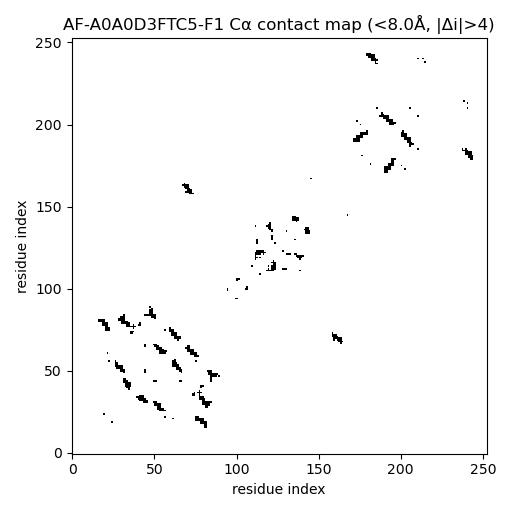 3.958 -32.212 1.00 91.75 126 GLU A O 1
ATOM 937 N N . GLY A 1 127 ? 13.541 2.064 -33.315 1.00 89.75 127 GLY A N 1
ATOM 938 C CA . GLY A 1 127 ? 14.301 1.200 -32.413 1.00 89.75 127 GLY A CA 1
ATOM 939 C C . GLY A 1 127 ? 13.791 1.220 -30.965 1.00 89.75 127 GLY A C 1
ATOM 940 O O . GLY A 1 127 ? 12.630 0.925 -30.687 1.00 89.75 127 GLY A O 1
ATOM 941 N N . LYS A 1 128 ? 14.686 1.494 -30.006 1.00 90.06 128 LYS A N 1
ATOM 942 C CA . LYS A 1 128 ? 14.343 1.587 -28.576 1.00 90.06 128 LYS A CA 1
ATOM 943 C C . LYS A 1 128 ? 14.101 3.045 -28.193 1.00 90.06 128 LYS A C 1
ATOM 945 O O . LYS A 1 128 ? 15.040 3.753 -27.836 1.00 90.06 128 LYS A O 1
ATOM 950 N N . ALA A 1 129 ? 12.840 3.462 -28.209 1.00 87.56 129 ALA A N 1
ATOM 951 C CA . ALA A 1 129 ? 12.469 4.827 -27.867 1.00 87.56 129 ALA A CA 1
ATOM 952 C C . ALA A 1 129 ? 12.513 5.100 -26.344 1.00 87.56 129 ALA A C 1
ATOM 954 O O . ALA A 1 129 ? 12.096 4.256 -25.538 1.00 87.56 129 ALA A O 1
ATOM 955 N N . PRO A 1 130 ? 12.973 6.292 -25.913 1.00 88.25 130 PRO A N 1
ATOM 956 C CA . PRO A 1 130 ? 12.685 6.802 -24.577 1.00 88.25 130 PRO A CA 1
ATOM 957 C C . PRO A 1 130 ? 11.197 7.185 -24.464 1.00 88.25 130 PRO A C 1
ATOM 959 O O . PRO A 1 130 ? 10.472 7.246 -25.448 1.00 88.25 130 PRO A O 1
ATOM 962 N N . ILE A 1 131 ? 10.722 7.505 -23.257 1.00 88.19 131 ILE A N 1
ATOM 963 C CA . ILE A 1 131 ? 9.296 7.807 -22.999 1.00 88.19 131 ILE A CA 1
ATOM 964 C C . ILE A 1 131 ? 8.756 8.984 -23.841 1.00 88.19 131 ILE A C 1
ATOM 966 O O . ILE A 1 131 ? 7.552 9.050 -24.089 1.00 88.19 131 ILE A O 1
ATOM 970 N N . GLY A 1 132 ? 9.609 9.942 -24.230 1.00 84.12 132 GLY A N 1
ATOM 971 C CA . GLY A 1 132 ? 9.243 11.061 -25.113 1.00 84.12 132 GLY A CA 1
ATOM 972 C C . GLY A 1 132 ? 8.215 12.054 -24.544 1.00 84.12 132 GLY A C 1
ATOM 973 O O . GLY A 1 132 ? 7.797 12.979 -25.232 1.00 84.12 132 GLY A O 1
ATOM 974 N N . ARG A 1 133 ? 7.790 11.894 -23.282 1.00 84.44 133 ARG A N 1
ATOM 975 C CA . ARG A 1 133 ? 6.829 12.764 -22.582 1.00 84.44 133 ARG A CA 1
ATOM 976 C C . ARG A 1 133 ? 7.385 13.264 -21.254 1.00 84.44 133 ARG A C 1
ATOM 978 O O . ARG A 1 133 ? 8.172 12.587 -20.602 1.00 84.44 133 ARG A O 1
ATOM 985 N N . LYS A 1 134 ? 6.872 14.417 -20.800 1.00 85.44 134 LYS A N 1
ATOM 986 C CA . LYS A 1 134 ? 7.245 15.048 -19.516 1.00 85.44 134 LYS A CA 1
ATOM 987 C C . LYS A 1 134 ? 7.054 14.130 -18.300 1.00 85.44 134 LYS A C 1
ATOM 989 O O . LYS A 1 134 ? 7.762 14.275 -17.312 1.00 85.44 134 LYS A O 1
ATOM 994 N N . LYS A 1 135 ? 6.057 13.238 -18.332 1.00 87.25 135 LYS A N 1
ATOM 995 C CA . LYS A 1 135 ? 5.770 12.267 -17.264 1.00 87.25 135 LYS A CA 1
ATOM 996 C C . LYS A 1 135 ? 5.357 10.925 -17.871 1.00 87.25 135 LYS A C 1
ATOM 998 O O . LYS A 1 135 ? 4.664 10.938 -18.889 1.00 87.25 135 LYS A O 1
ATOM 1003 N N . PRO A 1 136 ? 5.687 9.790 -17.228 1.00 90.62 136 PRO A N 1
ATOM 1004 C CA . PRO A 1 136 ? 5.148 8.493 -17.613 1.00 90.62 136 PRO A CA 1
ATOM 1005 C C . PRO A 1 136 ? 3.626 8.464 -17.451 1.00 90.62 136 PRO A C 1
ATOM 1007 O O . PRO A 1 136 ? 3.085 8.905 -16.430 1.00 90.62 136 PRO A O 1
ATOM 1010 N N . THR A 1 137 ? 2.949 7.912 -18.447 1.00 91.50 137 THR A N 1
ATOM 1011 C CA . THR A 1 137 ? 1.490 7.840 -18.553 1.00 91.50 137 THR A CA 1
ATOM 1012 C C . THR A 1 137 ? 0.979 6.403 -18.580 1.00 91.50 137 THR A C 1
ATOM 1014 O O . THR A 1 137 ? 1.704 5.471 -18.929 1.00 91.50 137 THR A O 1
ATOM 1017 N N . THR A 1 138 ? -0.266 6.227 -18.144 1.00 92.69 138 THR A N 1
ATOM 1018 C CA . THR A 1 138 ? -1.038 4.997 -18.315 1.00 92.69 138 THR A CA 1
ATOM 1019 C C . THR A 1 138 ? -1.459 4.850 -19.781 1.00 92.69 138 THR A C 1
ATOM 1021 O O . THR A 1 138 ? -1.421 5.841 -20.513 1.00 92.69 138 THR A O 1
ATOM 1024 N N . PRO A 1 139 ? -1.946 3.669 -20.208 1.00 92.69 139 PRO A N 1
ATOM 1025 C CA . PRO A 1 139 ? -2.510 3.499 -21.552 1.00 92.69 139 PRO A CA 1
ATOM 1026 C C . PRO A 1 139 ? -3.615 4.520 -21.879 1.00 92.69 139 PRO A C 1
ATOM 1028 O O . PRO A 1 139 ? -3.755 4.949 -23.013 1.00 92.69 139 PRO A O 1
ATOM 1031 N N . TRP A 1 140 ? -4.341 4.989 -20.858 1.00 93.88 140 TRP A N 1
ATOM 1032 C CA . TRP A 1 140 ? -5.397 6.004 -20.968 1.00 93.88 140 TRP A CA 1
ATOM 1033 C C . TRP A 1 140 ? -4.910 7.455 -20.788 1.00 93.88 140 TRP A C 1
ATOM 1035 O O . TRP A 1 140 ? -5.718 8.355 -20.572 1.00 93.88 140 TRP A O 1
ATOM 1045 N N . GLY A 1 141 ? -3.598 7.704 -20.788 1.00 89.75 141 GLY A N 1
ATOM 1046 C CA . GLY A 1 141 ? -3.024 9.056 -20.754 1.00 89.75 141 GLY A CA 1
ATOM 1047 C C . GLY A 1 141 ? -2.926 9.725 -19.375 1.00 89.75 141 GLY A C 1
ATOM 1048 O O . GLY A 1 141 ? -2.418 10.842 -19.270 1.00 89.75 141 GLY A O 1
ATOM 1049 N N . TYR A 1 142 ? -3.344 9.073 -18.286 1.00 89.94 142 TYR A N 1
ATOM 1050 C CA . TYR A 1 142 ? -3.167 9.626 -16.937 1.00 89.94 142 TYR A CA 1
ATOM 1051 C C . TYR A 1 142 ? -1.715 9.476 -16.462 1.00 89.94 142 TYR A C 1
ATOM 1053 O O . TYR A 1 142 ? -1.097 8.448 -16.720 1.00 89.94 142 TYR A O 1
ATOM 1061 N N . PRO A 1 143 ? -1.150 10.433 -15.707 1.00 89.81 143 PRO A N 1
ATOM 1062 C CA . PRO A 1 143 ? 0.206 10.295 -15.184 1.00 89.81 143 PRO A CA 1
ATOM 1063 C C . PRO A 1 143 ? 0.279 9.189 -14.120 1.00 89.81 143 PRO A C 1
ATOM 1065 O O . PRO A 1 143 ? -0.551 9.143 -13.207 1.00 89.81 143 PRO A O 1
ATOM 1068 N N . VAL A 1 144 ? 1.293 8.326 -14.225 1.00 85.88 144 VAL A N 1
ATOM 1069 C CA . VAL A 1 144 ? 1.510 7.170 -13.332 1.00 85.88 144 VAL A CA 1
ATOM 1070 C C . VAL A 1 144 ? 2.161 7.596 -12.020 1.00 85.88 144 VAL A C 1
ATOM 1072 O O . VAL A 1 144 ? 1.780 7.138 -10.945 1.00 85.88 144 VAL A O 1
ATOM 1075 N N . LEU A 1 145 ? 3.143 8.493 -12.102 1.00 83.56 145 LEU A N 1
ATOM 1076 C CA . LEU A 1 145 ? 3.944 8.904 -10.955 1.00 83.56 145 LEU A CA 1
ATOM 1077 C C . LEU A 1 145 ? 3.347 10.140 -10.273 1.00 83.56 145 LEU A C 1
ATOM 1079 O O . LEU A 1 145 ? 2.973 11.121 -10.918 1.00 83.56 145 LEU A O 1
ATOM 1083 N N . GLY A 1 146 ? 3.264 10.092 -8.942 1.00 76.19 146 GLY A N 1
ATOM 1084 C CA . GLY A 1 146 ? 2.957 11.242 -8.083 1.00 76.19 146 GLY A CA 1
ATOM 1085 C C . GLY A 1 146 ? 1.498 11.718 -8.063 1.00 76.19 146 GLY A C 1
ATOM 1086 O O . GLY A 1 146 ? 1.131 12.509 -7.192 1.00 76.19 146 GLY A O 1
ATOM 1087 N N . ARG A 1 147 ? 0.620 11.243 -8.955 1.00 83.50 147 ARG A N 1
ATOM 1088 C CA . ARG A 1 147 ? -0.798 11.640 -8.937 1.00 83.50 147 ARG A CA 1
ATOM 1089 C C . ARG A 1 147 ? -1.581 10.840 -7.894 1.00 83.50 147 ARG A C 1
ATOM 1091 O O . ARG A 1 147 ? -1.782 9.639 -8.033 1.00 83.50 147 ARG A O 1
ATOM 1098 N N . ARG A 1 148 ? -2.107 11.519 -6.867 1.00 86.75 148 ARG A N 1
ATOM 1099 C CA . ARG A 1 148 ? -3.041 10.908 -5.903 1.00 86.75 148 ARG A CA 1
ATOM 1100 C C . ARG A 1 148 ? -4.379 10.614 -6.589 1.00 86.75 148 ARG A C 1
ATOM 1102 O O . ARG A 1 148 ? -5.047 11.534 -7.050 1.00 86.75 148 ARG A O 1
ATOM 1109 N N . THR A 1 149 ? -4.788 9.347 -6.608 1.00 89.31 149 THR A N 1
ATOM 1110 C CA . THR A 1 149 ? -6.042 8.880 -7.237 1.00 89.31 149 THR A CA 1
ATOM 1111 C C . THR A 1 149 ? -7.240 8.844 -6.284 1.00 89.31 149 THR A C 1
ATOM 1113 O O . THR A 1 149 ? -8.374 8.638 -6.709 1.00 89.31 149 THR A O 1
ATOM 1116 N N . ARG A 1 150 ? -7.023 9.067 -4.982 1.00 89.56 150 ARG A N 1
ATOM 1117 C CA . ARG A 1 150 ? -8.094 9.080 -3.977 1.00 89.56 150 ARG A CA 1
ATOM 1118 C C . ARG A 1 150 ? -9.060 10.251 -4.207 1.00 89.56 150 ARG A C 1
ATOM 1120 O O . ARG A 1 150 ? -8.633 11.401 -4.285 1.00 89.56 150 ARG A O 1
ATOM 1127 N N . LYS A 1 151 ? -10.368 9.963 -4.231 1.00 95.00 151 LYS A N 1
ATOM 1128 C CA . LYS A 1 151 ? -11.441 10.973 -4.301 1.00 95.00 151 LYS A CA 1
ATOM 1129 C C . LYS A 1 1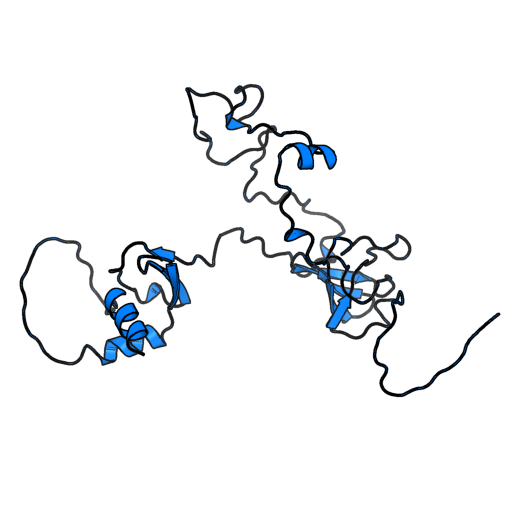51 ? -11.354 11.935 -3.107 1.00 95.00 151 LYS A C 1
ATOM 1131 O O . LYS A 1 151 ? -11.237 11.480 -1.975 1.00 95.00 151 LYS A O 1
ATOM 1136 N N . ARG A 1 152 ? -11.429 13.248 -3.367 1.00 92.12 152 ARG A N 1
ATOM 1137 C CA . ARG A 1 152 ? -11.194 14.317 -2.370 1.00 92.12 152 ARG A CA 1
ATOM 1138 C C . ARG A 1 152 ? -12.244 14.418 -1.255 1.00 92.12 152 ARG A C 1
ATOM 1140 O O . ARG A 1 152 ? -11.906 14.879 -0.180 1.00 92.12 152 ARG A O 1
ATOM 1147 N N . LYS A 1 153 ? -13.500 14.055 -1.534 1.00 94.19 153 LYS A N 1
ATOM 1148 C CA . LYS A 1 153 ? -14.644 14.186 -0.609 1.00 94.19 153 LYS A CA 1
ATOM 1149 C C . LYS A 1 153 ? -15.190 12.814 -0.206 1.00 94.19 153 LYS A C 1
ATOM 1151 O O . LYS A 1 153 ? -16.386 12.559 -0.327 1.00 94.19 153 LYS A O 1
ATOM 1156 N N . LYS A 1 154 ? -14.317 11.860 0.135 1.00 96.12 154 LYS A N 1
ATOM 1157 C CA . LYS A 1 154 ? -14.777 10.512 0.498 1.00 96.12 154 LYS A CA 1
ATOM 1158 C C . LYS A 1 154 ? -15.210 10.523 1.966 1.00 96.12 154 LYS A C 1
ATOM 1160 O O . LYS A 1 154 ? -14.458 10.994 2.806 1.00 96.12 154 LYS A O 1
ATOM 1165 N N . TYR A 1 155 ? -16.359 9.920 2.289 1.00 95.56 155 TYR A N 1
ATOM 1166 C CA . TYR A 1 155 ? -16.872 9.816 3.672 1.00 95.56 155 TYR A CA 1
ATOM 1167 C C . TYR A 1 155 ? -15.824 9.285 4.665 1.00 95.56 155 TYR A C 1
ATOM 1169 O O . TYR A 1 155 ? -15.798 9.648 5.831 1.00 95.56 155 TYR A O 1
ATOM 1177 N N . SER A 1 156 ? -14.923 8.425 4.181 1.00 93.50 156 SER A N 1
ATOM 1178 C CA . SER A 1 156 ? -13.896 7.783 4.988 1.00 93.50 156 SER A CA 1
ATOM 1179 C C . SER A 1 156 ? -12.692 8.671 5.324 1.00 93.50 156 SER A C 1
ATOM 1181 O O . SER A 1 156 ? -11.739 8.153 5.901 1.00 93.50 156 SER A O 1
ATOM 1183 N N . ASP A 1 157 ? -12.650 9.926 4.865 1.00 93.12 157 ASP A N 1
ATOM 1184 C CA . ASP A 1 157 ? -11.516 10.829 5.101 1.00 93.12 157 ASP A CA 1
ATOM 1185 C C . ASP A 1 157 ? -11.435 11.299 6.562 1.00 93.12 157 ASP A C 1
ATOM 1187 O O . ASP A 1 157 ? -10.326 11.390 7.076 1.00 93.12 157 ASP A O 1
ATOM 1191 N N . SER A 1 158 ? -12.566 11.473 7.256 1.00 93.06 158 SER A N 1
ATOM 1192 C CA . SER A 1 158 ? -12.601 11.815 8.691 1.00 93.06 158 SER A CA 1
ATOM 1193 C C . SER A 1 158 ? -11.990 10.731 9.584 1.00 93.06 158 SER A C 1
ATOM 1195 O O . SER A 1 158 ? -11.402 11.023 10.617 1.00 93.06 158 SER A O 1
ATOM 1197 N N . PHE A 1 159 ? -12.083 9.468 9.165 1.00 94.00 159 PHE A N 1
ATOM 1198 C CA . PHE A 1 159 ? -11.535 8.332 9.905 1.00 94.00 159 PHE A CA 1
ATOM 1199 C C . PHE A 1 159 ? -10.031 8.118 9.675 1.00 94.00 159 PHE A C 1
ATOM 1201 O O . PHE A 1 159 ? -9.468 7.166 10.210 1.00 94.00 159 PHE A O 1
ATOM 1208 N N . ILE A 1 160 ? -9.359 8.932 8.857 1.00 94.06 160 ILE A N 1
ATOM 1209 C CA . ILE A 1 160 ? -7.916 8.801 8.608 1.00 94.06 160 ILE A CA 1
ATOM 1210 C C . ILE A 1 160 ? -7.189 9.932 9.314 1.00 94.06 160 ILE A C 1
ATOM 1212 O O . ILE A 1 160 ? -7.216 11.069 8.856 1.00 94.06 160 ILE A O 1
ATOM 1216 N N . LEU A 1 161 ? -6.475 9.590 10.382 1.00 91.06 161 LEU A N 1
ATOM 1217 C CA . LEU A 1 161 ? -5.699 10.556 11.158 1.00 91.06 161 LEU A CA 1
ATOM 1218 C C . LEU A 1 161 ? -4.375 10.880 10.474 1.00 91.06 161 LEU A C 1
ATOM 1220 O O . LEU A 1 161 ? -3.968 12.033 10.367 1.00 91.06 161 LEU A O 1
ATOM 1224 N N . ARG A 1 162 ? -3.691 9.847 9.976 1.00 90.00 162 ARG A N 1
ATOM 1225 C CA . ARG A 1 162 ? -2.410 10.008 9.293 1.00 90.00 162 ARG A CA 1
ATOM 1226 C C . ARG A 1 162 ? -2.350 9.087 8.097 1.00 90.00 162 ARG A C 1
ATOM 1228 O O . ARG A 1 162 ? -2.387 7.868 8.231 1.00 90.00 162 ARG A O 1
ATOM 1235 N N . ARG A 1 163 ? -2.200 9.679 6.915 1.00 82.88 163 ARG A N 1
ATOM 1236 C CA . ARG A 1 163 ? -1.943 8.916 5.694 1.00 82.88 163 ARG A CA 1
ATOM 1237 C C . ARG A 1 163 ? -0.538 8.328 5.730 1.00 82.88 163 ARG A C 1
ATOM 1239 O O . ARG A 1 163 ? 0.379 8.913 6.311 1.00 82.88 163 ARG A O 1
ATOM 1246 N N . GLN A 1 164 ? -0.376 7.195 5.052 1.00 74.25 164 GLN A N 1
ATOM 1247 C CA . GLN A 1 164 ? 0.942 6.680 4.711 1.00 74.25 164 GLN A CA 1
ATOM 1248 C C . GLN A 1 164 ? 1.771 7.815 4.096 1.00 74.25 164 GLN A C 1
ATOM 1250 O O . GLN A 1 164 ? 1.318 8.501 3.172 1.00 74.25 164 GLN A O 1
ATOM 1255 N N . LYS A 1 165 ? 2.983 8.019 4.621 1.00 63.59 165 LYS A N 1
ATOM 1256 C CA . LYS A 1 165 ? 3.982 8.839 3.943 1.00 63.59 165 LYS A CA 1
ATOM 1257 C C . LYS A 1 165 ? 4.391 8.069 2.693 1.00 63.59 165 LYS A C 1
ATOM 1259 O O . LYS A 1 165 ? 5.258 7.208 2.741 1.00 63.59 165 LYS A O 1
ATOM 1264 N N . VAL A 1 166 ? 3.711 8.337 1.587 1.00 53.59 166 VAL A N 1
ATOM 1265 C CA . VAL A 1 166 ? 4.306 8.105 0.277 1.00 53.59 166 VAL A CA 1
ATOM 1266 C C . VAL A 1 166 ? 5.396 9.166 0.201 1.00 53.59 166 VAL A C 1
ATOM 1268 O O . VAL A 1 166 ? 5.070 10.348 0.317 1.00 53.59 166 VAL A O 1
ATOM 1271 N N . ASN A 1 167 ? 6.666 8.779 0.122 1.00 45.62 167 ASN A N 1
ATOM 1272 C CA . ASN A 1 167 ? 7.733 9.716 -0.221 1.00 45.62 167 ASN A CA 1
ATOM 1273 C C . ASN A 1 167 ? 7.396 10.273 -1.612 1.00 45.62 167 ASN A C 1
ATOM 1275 O O . ASN A 1 167 ? 7.664 9.645 -2.626 1.00 45.62 167 ASN A O 1
ATOM 1279 N N . MET A 1 168 ? 6.652 11.384 -1.655 1.00 47.88 168 MET A N 1
ATOM 1280 C CA . MET A 1 168 ? 6.251 12.048 -2.903 1.00 47.88 168 MET A CA 1
ATOM 1281 C C . MET A 1 168 ? 7.371 12.948 -3.437 1.00 47.88 168 MET A C 1
ATOM 1283 O O . MET A 1 168 ? 7.344 13.328 -4.601 1.00 47.88 168 MET A O 1
ATOM 1287 N N . LYS A 1 169 ? 8.347 13.238 -2.576 1.00 43.28 169 LYS A N 1
ATOM 1288 C CA . LYS A 1 169 ? 9.744 13.503 -2.895 1.00 43.28 169 LYS A CA 1
ATOM 1289 C C . LYS A 1 169 ? 10.538 12.350 -2.284 1.00 43.28 169 LYS A C 1
ATOM 1291 O O . LYS A 1 169 ? 10.227 11.948 -1.157 1.00 43.28 169 LYS A O 1
ATOM 1296 N N . GLU A 1 170 ? 11.507 11.804 -2.997 1.00 47.22 170 GLU A N 1
ATOM 1297 C CA . GLU A 1 170 ? 12.524 10.922 -2.426 1.00 47.22 170 GLU A CA 1
ATOM 1298 C C . GLU A 1 170 ? 13.387 11.724 -1.441 1.00 47.22 170 GLU A C 1
ATOM 1300 O O . GLU A 1 170 ? 14.498 12.100 -1.740 1.00 47.22 170 GLU A O 1
ATOM 1305 N N . GLU A 1 171 ? 12.896 12.056 -0.250 1.00 49.81 171 GLU A N 1
ATOM 1306 C CA . GLU A 1 171 ? 13.726 12.769 0.732 1.00 49.81 171 GLU A CA 1
ATOM 1307 C C . GLU A 1 171 ? 13.854 11.936 2.007 1.00 49.81 171 GLU A C 1
ATOM 1309 O O . GLU A 1 171 ? 13.172 12.127 3.014 1.00 49.81 171 GLU A O 1
ATOM 1314 N N . LYS A 1 172 ? 14.718 10.924 1.880 1.00 53.16 172 LYS A N 1
ATOM 1315 C CA . LYS A 1 172 ? 15.979 10.814 2.632 1.00 53.16 172 LYS A CA 1
ATOM 1316 C C . LYS A 1 172 ? 17.010 10.218 1.671 1.00 53.16 172 LYS A C 1
ATOM 1318 O O . LYS A 1 172 ? 17.316 9.031 1.751 1.00 53.16 172 LYS A O 1
ATOM 1323 N N . GLU A 1 173 ? 17.440 10.999 0.687 1.00 50.34 173 GLU A N 1
ATOM 1324 C CA . GLU A 1 173 ? 18.434 10.524 -0.272 1.00 50.34 173 GLU A CA 1
ATOM 1325 C C . GLU A 1 173 ? 19.765 10.327 0.446 1.00 50.34 173 GLU A C 1
ATOM 1327 O O . GLU A 1 173 ? 20.341 11.254 1.015 1.00 50.34 173 GLU A O 1
ATOM 1332 N N . THR A 1 174 ? 20.235 9.082 0.441 1.00 53.41 174 THR A N 1
ATOM 1333 C CA . THR A 1 174 ? 21.655 8.848 0.631 1.00 53.41 174 THR A CA 1
ATOM 1334 C C . THR A 1 174 ? 22.337 9.337 -0.637 1.00 53.41 174 THR A C 1
ATOM 1336 O O . THR A 1 174 ? 22.109 8.769 -1.703 1.00 53.41 174 THR A O 1
ATOM 1339 N N . ILE A 1 175 ? 23.120 10.409 -0.549 1.00 64.50 175 ILE A N 1
ATOM 1340 C CA . ILE A 1 175 ? 23.832 10.942 -1.712 1.00 64.50 175 ILE A CA 1
ATOM 1341 C C . ILE A 1 175 ? 24.928 9.930 -2.053 1.00 64.50 175 ILE A C 1
ATOM 1343 O O . ILE A 1 175 ? 25.885 9.773 -1.297 1.00 64.50 175 ILE A O 1
ATOM 1347 N N . VAL A 1 176 ? 24.762 9.184 -3.146 1.00 63.56 176 VAL A N 1
ATOM 1348 C CA . VAL A 1 176 ? 25.737 8.174 -3.576 1.00 63.56 176 VAL A CA 1
ATOM 1349 C C . VAL A 1 176 ? 26.875 8.870 -4.309 1.00 63.56 176 VAL A C 1
ATOM 1351 O O . VAL A 1 176 ? 26.664 9.490 -5.351 1.00 63.56 176 VAL A O 1
ATOM 1354 N N . THR A 1 177 ? 28.091 8.755 -3.780 1.00 65.38 177 THR A N 1
ATOM 1355 C CA . THR A 1 177 ? 29.285 9.342 -4.391 1.00 65.38 177 THR A CA 1
ATOM 1356 C C . THR A 1 177 ? 30.241 8.242 -4.831 1.00 65.38 177 THR A C 1
ATOM 1358 O O . THR A 1 177 ? 30.730 7.453 -4.021 1.00 65.38 177 THR A O 1
ATOM 1361 N N . TRP A 1 178 ? 30.549 8.217 -6.127 1.00 66.44 178 TRP A N 1
ATOM 1362 C CA . TRP A 1 178 ? 31.587 7.351 -6.697 1.00 66.44 178 TRP A CA 1
ATOM 1363 C C . TRP A 1 178 ? 32.999 7.900 -6.457 1.00 66.44 178 TRP A C 1
ATOM 1365 O O . TRP A 1 178 ? 33.972 7.150 -6.492 1.00 66.44 178 TRP A O 1
ATOM 1375 N N . SER A 1 179 ? 33.113 9.203 -6.175 1.00 61.06 179 SER A N 1
ATOM 1376 C CA . SER A 1 179 ? 34.379 9.844 -5.824 1.00 61.06 179 SER A CA 1
ATOM 1377 C C . SER A 1 179 ? 34.754 9.576 -4.366 1.00 61.06 179 SER A C 1
ATOM 1379 O O . SER A 1 179 ? 33.991 9.885 -3.448 1.00 61.06 179 SER A O 1
ATOM 1381 N N . ARG A 1 180 ? 35.975 9.070 -4.151 1.00 57.50 180 ARG A N 1
ATOM 1382 C CA . ARG A 1 180 ? 36.606 8.972 -2.821 1.00 57.50 180 ARG A CA 1
ATOM 1383 C C . ARG A 1 180 ? 37.078 10.334 -2.294 1.00 57.50 180 ARG A C 1
ATOM 1385 O O . ARG A 1 180 ? 37.251 10.500 -1.091 1.00 57.50 180 ARG A O 1
ATOM 1392 N N . ALA A 1 181 ? 37.255 11.312 -3.181 1.00 60.59 181 ALA A N 1
ATOM 1393 C CA . ALA A 1 181 ? 37.642 12.680 -2.862 1.00 60.59 181 ALA A CA 1
ATOM 1394 C C . ALA A 1 181 ? 36.452 13.611 -3.126 1.00 60.59 181 ALA A C 1
ATOM 1396 O O . ALA A 1 181 ? 36.298 14.153 -4.219 1.00 60.59 181 ALA A O 1
ATOM 1397 N N . SER A 1 182 ? 35.579 13.764 -2.132 1.00 64.31 182 SER A N 1
ATOM 1398 C CA . SER A 1 182 ? 34.547 14.807 -2.156 1.00 64.31 182 SER A CA 1
ATOM 1399 C C . SER A 1 182 ? 34.686 15.698 -0.927 1.00 64.31 182 SER A C 1
ATOM 1401 O O . SER A 1 182 ? 35.295 15.303 0.068 1.00 64.31 182 SER A O 1
ATOM 1403 N N . SER A 1 183 ? 34.146 16.906 -1.006 1.00 64.31 183 SER A N 1
ATOM 1404 C CA . SER A 1 183 ? 34.213 17.898 0.064 1.00 64.31 183 SER A CA 1
ATOM 1405 C C . SER A 1 183 ? 32.862 17.975 0.763 1.00 64.31 183 SER A C 1
ATOM 1407 O O . SER A 1 183 ? 31.847 18.207 0.107 1.00 64.31 183 SER A O 1
ATOM 1409 N N . ILE A 1 184 ? 32.835 17.791 2.083 1.00 65.06 184 ILE A N 1
ATOM 1410 C CA . ILE A 1 184 ? 31.616 17.975 2.876 1.00 65.06 184 ILE A CA 1
ATOM 1411 C C . ILE A 1 184 ? 31.479 19.460 3.207 1.00 65.06 184 ILE A C 1
ATOM 1413 O O . ILE A 1 184 ? 32.346 20.045 3.863 1.00 65.06 184 ILE A O 1
ATOM 1417 N N . LEU A 1 185 ? 30.382 20.063 2.751 1.00 63.16 185 LEU A N 1
ATOM 1418 C CA . LEU A 1 185 ? 30.015 21.439 3.076 1.00 63.16 185 LEU A CA 1
ATOM 1419 C C . LEU A 1 185 ? 29.176 21.477 4.367 1.00 63.16 185 LEU A C 1
ATOM 1421 O O . LEU A 1 185 ? 28.402 20.550 4.600 1.00 63.16 185 LEU A O 1
ATOM 1425 N N . PRO A 1 186 ? 29.232 22.553 5.176 1.00 63.28 186 PRO A N 1
ATOM 1426 C CA . PRO A 1 186 ? 28.392 22.690 6.374 1.00 63.28 186 PRO A CA 1
ATOM 1427 C C . PRO A 1 186 ? 26.885 22.561 6.098 1.00 63.28 186 PRO A C 1
ATOM 1429 O O . PRO A 1 186 ? 26.141 22.037 6.918 1.00 63.28 186 PRO A O 1
ATOM 1432 N N . ALA A 1 187 ? 26.434 22.951 4.902 1.00 59.88 187 ALA A N 1
ATOM 1433 C CA . ALA A 1 187 ? 25.049 22.775 4.461 1.00 59.88 187 ALA A CA 1
ATOM 1434 C C . ALA A 1 187 ? 24.619 21.297 4.302 1.00 59.88 187 ALA A C 1
ATOM 1436 O O . ALA A 1 187 ? 23.434 21.020 4.148 1.00 59.88 187 ALA A O 1
ATOM 1437 N N . MET A 1 188 ? 25.563 20.348 4.329 1.00 60.81 188 MET A N 1
ATOM 1438 C CA . MET A 1 188 ? 25.320 18.907 4.183 1.00 60.81 188 MET A CA 1
ATOM 1439 C C . MET A 1 188 ? 25.137 18.180 5.528 1.00 60.81 188 MET A C 1
ATOM 1441 O O . MET A 1 188 ? 24.924 16.967 5.537 1.00 60.81 188 MET A O 1
ATOM 1445 N N . VAL A 1 189 ? 25.189 18.880 6.669 1.00 69.56 189 VAL A N 1
ATOM 1446 C CA . VAL A 1 189 ? 24.875 18.290 7.984 1.00 69.56 189 VAL A CA 1
ATOM 1447 C C . VAL A 1 189 ? 23.440 17.756 8.002 1.00 69.56 189 VAL A C 1
ATOM 1449 O O . VAL A 1 189 ? 22.523 18.362 7.451 1.00 69.56 189 VAL A O 1
ATOM 1452 N N . GLY A 1 190 ? 23.241 16.586 8.611 1.00 62.50 190 GLY A N 1
ATOM 1453 C CA . GLY A 1 190 ? 21.946 15.906 8.683 1.00 62.50 190 GLY A CA 1
ATOM 1454 C C . GLY A 1 190 ? 21.625 15.026 7.470 1.00 62.50 190 GLY A C 1
ATOM 1455 O O . GLY A 1 190 ? 20.568 14.392 7.449 1.00 62.50 190 GLY A O 1
ATOM 1456 N N . HIS A 1 191 ? 22.526 14.951 6.485 1.00 69.62 191 HIS A N 1
ATOM 1457 C CA . HIS A 1 191 ? 22.407 14.068 5.322 1.00 69.62 191 HIS A CA 1
ATOM 1458 C C . HIS A 1 191 ? 23.248 12.794 5.500 1.00 69.62 191 HIS A C 1
ATOM 1460 O O . HIS A 1 191 ? 24.252 12.781 6.216 1.00 69.62 191 HIS A O 1
ATOM 1466 N N . THR A 1 192 ? 22.848 11.709 4.832 1.00 74.69 192 THR A N 1
ATOM 1467 C CA . THR A 1 192 ? 23.648 10.478 4.730 1.00 74.69 192 THR A CA 1
ATOM 1468 C C . THR A 1 192 ? 24.335 10.456 3.365 1.00 74.69 192 THR A C 1
ATOM 1470 O O . THR A 1 192 ? 23.669 10.640 2.350 1.00 74.69 192 THR A O 1
ATOM 1473 N N . ILE A 1 193 ? 25.648 10.234 3.308 1.00 75.69 193 ILE A N 1
ATOM 1474 C CA . ILE A 1 193 ? 26.400 10.067 2.052 1.00 75.69 193 ILE A CA 1
ATOM 1475 C C . ILE A 1 193 ? 26.857 8.612 1.943 1.00 75.69 193 ILE A C 1
ATOM 1477 O O . ILE A 1 193 ? 27.372 8.056 2.906 1.00 75.69 193 ILE A O 1
ATOM 1481 N N . ALA A 1 194 ? 26.671 7.992 0.780 1.00 75.94 194 ALA A N 1
ATOM 1482 C CA . ALA A 1 194 ? 27.111 6.632 0.475 1.00 75.94 194 ALA A CA 1
ATOM 1483 C C . ALA A 1 194 ? 28.430 6.673 -0.306 1.00 75.94 194 ALA A C 1
ATOM 1485 O O . ALA A 1 194 ? 28.435 6.953 -1.508 1.00 75.94 194 ALA A O 1
ATOM 1486 N N . ILE A 1 195 ? 29.546 6.373 0.359 1.00 75.88 195 ILE A N 1
ATOM 1487 C CA . ILE A 1 195 ? 30.894 6.482 -0.219 1.00 75.88 195 ILE A CA 1
ATOM 1488 C C . ILE A 1 195 ? 31.369 5.111 -0.701 1.00 75.88 195 ILE A C 1
ATOM 1490 O O . ILE A 1 195 ? 31.293 4.127 0.031 1.00 75.88 195 ILE A O 1
ATOM 1494 N N . HIS A 1 196 ? 31.858 5.038 -1.940 1.00 70.75 196 HIS A N 1
ATOM 1495 C CA . HIS A 1 196 ? 32.309 3.783 -2.547 1.00 70.75 196 HIS A CA 1
ATOM 1496 C C . HIS A 1 196 ? 33.711 3.358 -2.067 1.00 70.75 196 HIS A C 1
ATOM 1498 O O . HIS A 1 196 ? 34.711 3.995 -2.418 1.00 70.75 196 HIS A O 1
ATOM 1504 N N . ASN A 1 197 ? 33.822 2.228 -1.356 1.00 67.00 197 ASN A N 1
ATOM 1505 C CA . ASN A 1 197 ? 35.116 1.660 -0.931 1.00 67.00 197 ASN A CA 1
ATOM 1506 C C . ASN A 1 197 ? 35.730 0.693 -1.973 1.00 67.00 197 ASN A C 1
ATOM 1508 O O . ASN A 1 197 ? 36.622 -0.096 -1.691 1.00 67.00 197 ASN A O 1
ATOM 1512 N N . GLY A 1 198 ? 35.285 0.731 -3.233 1.00 58.84 198 GLY A N 1
ATOM 1513 C CA . GLY A 1 198 ? 35.796 -0.161 -4.292 1.00 58.84 198 GLY A CA 1
ATOM 1514 C C . GLY A 1 198 ? 35.139 -1.547 -4.344 1.00 58.84 198 GLY A C 1
ATOM 1515 O O . GLY A 1 198 ? 35.340 -2.257 -5.322 1.00 58.84 198 GLY A O 1
ATOM 1516 N N . LYS A 1 199 ? 34.334 -1.910 -3.337 1.00 64.69 199 LYS A N 1
ATOM 1517 C CA . LYS A 1 199 ? 33.486 -3.118 -3.325 1.00 64.69 199 LYS A CA 1
ATOM 1518 C C . LYS A 1 199 ? 32.010 -2.783 -3.109 1.00 64.69 199 LYS A C 1
ATOM 1520 O O . LYS A 1 199 ? 31.155 -3.302 -3.813 1.00 64.69 199 LYS A O 1
ATOM 1525 N N . GLU A 1 200 ? 31.724 -1.901 -2.154 1.00 68.06 200 GLU A N 1
ATOM 1526 C CA . GLU A 1 200 ? 30.368 -1.471 -1.810 1.00 68.06 200 GLU A CA 1
ATOM 1527 C C . GLU A 1 200 ? 30.323 0.012 -1.414 1.00 68.06 200 GLU A C 1
ATOM 1529 O O . GLU A 1 200 ? 31.360 0.666 -1.252 1.00 68.06 200 GLU A O 1
ATOM 1534 N N . HIS A 1 201 ? 29.108 0.543 -1.274 1.00 72.00 201 HIS A N 1
ATOM 1535 C CA . HIS A 1 201 ? 28.859 1.900 -0.802 1.00 72.00 201 HIS A CA 1
ATOM 1536 C C . HIS A 1 201 ? 28.537 1.906 0.697 1.00 72.00 201 HIS A C 1
ATOM 1538 O O . HIS A 1 201 ? 27.488 1.412 1.109 1.00 72.00 201 HIS A O 1
ATOM 1544 N N . LEU A 1 202 ? 29.411 2.517 1.498 1.00 70.75 202 LEU A N 1
ATOM 1545 C CA . LEU A 1 202 ? 29.247 2.642 2.946 1.00 70.75 202 LEU A CA 1
ATOM 1546 C C . LEU A 1 202 ? 28.461 3.922 3.287 1.00 70.75 202 LEU A C 1
ATOM 1548 O O . LEU A 1 202 ? 28.897 5.013 2.903 1.00 70.75 202 LEU A O 1
ATOM 1552 N N . PRO A 1 203 ? 27.315 3.833 3.988 1.00 72.12 203 PRO A N 1
ATOM 1553 C CA . PRO A 1 203 ? 26.535 5.004 4.372 1.00 72.12 203 PRO A CA 1
ATOM 1554 C C . PRO A 1 203 ? 27.142 5.695 5.602 1.00 72.12 203 PRO A C 1
ATOM 1556 O O . PRO A 1 203 ? 27.188 5.126 6.690 1.00 72.12 203 PRO A O 1
ATOM 1559 N N . ILE A 1 204 ? 27.543 6.956 5.451 1.00 73.44 204 ILE A N 1
ATOM 1560 C CA . ILE A 1 204 ? 28.041 7.813 6.532 1.00 73.44 204 ILE A CA 1
ATOM 1561 C C . ILE A 1 204 ? 27.021 8.918 6.801 1.00 73.44 204 ILE A C 1
ATOM 1563 O O . ILE A 1 204 ? 26.657 9.675 5.901 1.00 73.44 204 ILE A O 1
ATOM 1567 N N . TYR A 1 205 ? 26.551 9.025 8.044 1.00 74.06 205 TYR A N 1
ATOM 1568 C CA . TYR A 1 205 ? 25.654 10.101 8.468 1.00 74.06 205 TYR A CA 1
ATOM 1569 C C . TYR A 1 205 ? 26.457 11.318 8.930 1.00 74.06 205 TYR A C 1
ATOM 1571 O O . TYR A 1 205 ? 27.224 11.226 9.888 1.00 74.06 205 TYR A O 1
ATOM 1579 N N . ILE A 1 206 ? 26.278 12.459 8.264 1.00 72.38 206 ILE A N 1
ATOM 1580 C CA . ILE A 1 206 ? 27.019 13.683 8.570 1.00 72.38 206 ILE A CA 1
ATOM 1581 C C . ILE A 1 206 ? 26.362 14.380 9.759 1.00 72.38 206 ILE A C 1
ATOM 1583 O O . ILE A 1 206 ? 25.229 14.850 9.679 1.00 72.38 206 ILE A O 1
ATOM 1587 N N . THR A 1 207 ? 27.103 14.482 10.858 1.00 69.81 207 THR A N 1
ATOM 1588 C CA . THR A 1 207 ? 26.700 15.211 12.066 1.00 69.81 207 THR A CA 1
ATOM 1589 C C . THR A 1 207 ? 27.629 16.390 12.318 1.00 69.81 207 THR A C 1
ATOM 1591 O O . THR A 1 207 ? 28.786 16.368 11.897 1.00 69.81 207 THR A O 1
ATOM 1594 N N . ASP A 1 208 ? 27.162 17.386 13.071 1.00 62.25 208 ASP A N 1
ATOM 1595 C CA . ASP A 1 208 ? 27.990 18.528 13.489 1.00 62.25 208 ASP A CA 1
ATOM 1596 C C . ASP A 1 208 ? 29.265 18.092 14.225 1.00 62.25 208 ASP A C 1
ATOM 1598 O O . ASP A 1 208 ? 30.322 18.701 14.072 1.00 62.25 208 ASP A O 1
ATOM 1602 N N . ARG A 1 209 ? 29.202 16.974 14.964 1.00 63.34 209 ARG A N 1
ATOM 1603 C CA . ARG A 1 209 ? 30.363 16.385 15.648 1.00 63.34 209 ARG A CA 1
ATOM 1604 C C . ARG A 1 209 ? 31.476 15.985 14.677 1.00 63.34 209 ARG A C 1
ATOM 1606 O O . ARG A 1 209 ? 32.641 16.202 14.988 1.00 63.34 209 ARG A O 1
ATOM 1613 N N . ILE A 1 210 ? 31.116 15.446 13.510 1.00 64.25 210 ILE A N 1
ATOM 1614 C CA . ILE A 1 210 ? 32.069 15.030 12.470 1.00 64.25 210 ILE A CA 1
ATOM 1615 C C . ILE A 1 210 ? 32.761 16.247 11.846 1.00 64.25 210 ILE A C 1
ATOM 1617 O O . ILE A 1 210 ? 33.944 16.187 11.543 1.00 64.25 210 ILE A O 1
ATOM 1621 N N . LEU A 1 211 ? 32.071 17.375 11.668 1.00 57.84 211 LEU A N 1
ATOM 1622 C CA . LEU A 1 211 ? 32.719 18.590 11.157 1.00 57.84 211 LEU A CA 1
ATOM 1623 C C . LEU A 1 211 ? 33.666 19.214 12.192 1.00 57.84 211 LEU A C 1
ATOM 1625 O O . LEU A 1 211 ? 34.756 19.671 11.843 1.00 57.84 211 LEU A O 1
ATOM 1629 N N . LEU A 1 212 ? 33.274 19.199 13.468 1.00 56.72 212 LEU A N 1
ATOM 1630 C CA . LEU A 1 212 ? 34.052 19.782 14.562 1.00 56.72 212 LEU A CA 1
ATOM 1631 C C . LEU A 1 212 ? 35.347 19.005 14.860 1.00 56.72 212 LEU A C 1
ATOM 1633 O O . LEU A 1 212 ? 36.374 19.633 15.111 1.00 56.72 212 LEU A O 1
ATOM 1637 N N . SER A 1 213 ? 35.344 17.670 14.763 1.00 54.19 213 SER A N 1
ATOM 1638 C CA . SER A 1 213 ? 36.525 16.834 15.046 1.00 54.19 213 SER A CA 1
ATOM 1639 C C . SER A 1 213 ? 37.674 16.993 14.037 1.00 54.19 213 SER A C 1
ATOM 1641 O O . SER A 1 213 ? 38.831 16.734 14.360 1.00 54.19 213 SER A O 1
ATOM 1643 N N . PHE A 1 214 ? 37.388 17.429 12.806 1.00 50.97 214 PHE A N 1
ATOM 1644 C CA . PHE A 1 214 ? 38.413 17.656 11.773 1.00 50.97 214 PHE A CA 1
ATOM 1645 C C . PHE A 1 214 ? 38.968 19.085 11.781 1.00 50.97 214 PHE A C 1
ATOM 1647 O O . PHE A 1 214 ? 40.123 19.317 11.410 1.00 50.97 214 PHE A O 1
ATOM 1654 N N . LEU A 1 215 ? 38.182 20.049 12.265 1.00 50.44 215 LEU A N 1
ATOM 1655 C CA . LEU A 1 215 ? 38.638 21.418 12.498 1.00 50.44 215 LEU A CA 1
ATOM 1656 C C . LEU A 1 215 ? 39.733 21.491 13.572 1.00 50.44 215 LEU A C 1
ATOM 1658 O O . LEU A 1 215 ? 40.621 22.335 13.457 1.00 50.44 215 LEU A O 1
ATOM 1662 N N . SER A 1 216 ? 39.721 20.581 14.552 1.00 44.56 216 SER A N 1
ATOM 1663 C CA . SER A 1 216 ? 40.753 20.471 15.594 1.00 44.56 216 SER A CA 1
ATOM 1664 C C . SER A 1 216 ? 42.058 19.815 15.124 1.00 44.56 216 SER A C 1
ATOM 1666 O O . SER A 1 216 ? 43.107 20.103 15.689 1.00 44.56 216 SER A O 1
ATOM 1668 N N . HIS A 1 217 ? 42.037 18.981 14.076 1.00 44.12 217 HIS A N 1
ATOM 1669 C CA . HIS A 1 217 ? 43.238 18.295 13.568 1.00 44.12 217 HIS A CA 1
ATOM 1670 C C . HIS A 1 217 ? 44.046 19.090 12.532 1.00 44.12 217 HIS A C 1
ATOM 1672 O O . HIS A 1 217 ? 45.203 18.769 12.285 1.00 44.12 217 HIS A O 1
ATOM 1678 N N . THR A 1 218 ? 43.484 20.150 11.943 1.00 42.44 218 THR A N 1
ATOM 1679 C CA . THR A 1 218 ? 44.174 20.977 10.926 1.00 42.44 218 THR A CA 1
ATOM 1680 C C . THR A 1 218 ? 45.001 22.126 11.514 1.00 42.44 218 THR A C 1
ATOM 1682 O O . THR A 1 218 ? 45.458 23.007 10.788 1.00 42.44 218 THR A O 1
ATOM 1685 N N . GLY A 1 219 ? 45.226 22.117 12.829 1.00 36.50 219 GLY A N 1
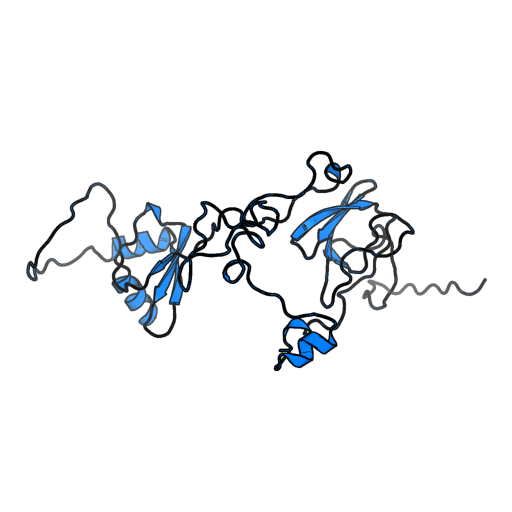ATOM 1686 C CA . GLY A 1 219 ? 46.163 23.001 13.513 1.00 36.50 219 GLY A CA 1
ATOM 1687 C C . GLY A 1 219 ? 47.510 22.324 13.752 1.00 36.50 219 GLY A C 1
ATOM 1688 O O . GLY A 1 219 ? 47.806 21.988 14.889 1.00 36.50 219 GLY A O 1
ATOM 1689 N N . SER A 1 220 ? 48.312 22.078 12.709 1.00 30.95 220 SER A N 1
ATOM 1690 C CA . SER A 1 220 ? 49.788 22.121 12.780 1.00 30.95 220 SER A CA 1
ATOM 1691 C C . SER A 1 220 ? 50.469 21.660 11.481 1.00 30.95 220 SER A C 1
ATOM 1693 O O . SER A 1 220 ? 50.129 20.634 10.904 1.00 30.95 220 SER A O 1
ATOM 1695 N N . LYS A 1 221 ? 51.508 22.426 11.114 1.00 27.77 221 LYS A N 1
ATOM 1696 C CA . LYS A 1 221 ? 52.587 22.173 10.139 1.00 27.77 221 LYS A CA 1
ATOM 1697 C C . LYS A 1 221 ? 52.273 22.391 8.653 1.00 27.77 221 LYS A C 1
ATOM 1699 O O . LYS A 1 221 ? 51.907 21.495 7.903 1.00 27.77 221 LYS A O 1
ATOM 1704 N N . SER A 1 222 ? 52.571 23.620 8.242 1.00 30.05 222 SER A N 1
ATOM 1705 C CA . SER A 1 222 ? 53.029 24.008 6.911 1.00 30.05 222 SER A CA 1
ATOM 1706 C C . SER A 1 222 ? 54.197 23.134 6.431 1.00 30.05 222 SER A C 1
ATOM 1708 O O . SER A 1 222 ? 55.280 23.167 7.013 1.00 30.05 222 SER A O 1
ATOM 1710 N N . LYS A 1 223 ? 53.992 22.392 5.340 1.00 24.91 223 LYS A N 1
ATOM 1711 C CA . LYS A 1 223 ? 55.027 22.064 4.351 1.00 24.91 223 LYS A CA 1
ATOM 1712 C C . LYS A 1 223 ? 54.378 22.065 2.968 1.00 24.91 223 LYS A C 1
ATOM 1714 O O . LYS A 1 223 ? 53.392 21.367 2.745 1.00 24.91 223 LYS A O 1
ATOM 1719 N N . GLU A 1 224 ? 54.911 22.916 2.102 1.00 27.41 224 GLU A N 1
ATOM 1720 C CA . GLU A 1 224 ? 54.599 23.028 0.678 1.00 27.41 224 GLU A CA 1
ATOM 1721 C C . GLU A 1 224 ? 54.845 21.701 -0.045 1.00 27.41 224 GLU A C 1
ATOM 1723 O O . GLU A 1 224 ? 55.876 21.071 0.176 1.00 27.41 224 GLU A O 1
ATOM 1728 N N . LEU A 1 225 ? 53.923 21.317 -0.931 1.00 24.77 225 LEU A N 1
ATOM 1729 C CA . LEU A 1 225 ? 54.192 20.528 -2.133 1.00 24.77 225 LEU A CA 1
ATOM 1730 C C . LEU A 1 225 ? 53.226 20.980 -3.240 1.00 24.77 225 LEU A C 1
ATOM 1732 O O . LEU A 1 225 ? 52.136 21.482 -2.971 1.00 24.77 225 LEU A O 1
ATOM 1736 N N . GLU A 1 226 ? 53.714 20.857 -4.465 1.00 23.17 226 GLU A N 1
ATOM 1737 C CA . GLU A 1 226 ? 53.561 21.800 -5.567 1.00 23.17 226 GLU A CA 1
ATOM 1738 C C . GLU A 1 226 ? 52.212 21.840 -6.299 1.00 23.17 226 GLU A C 1
ATOM 1740 O O . GLU A 1 226 ? 51.358 20.959 -6.227 1.00 23.17 226 GLU A O 1
ATOM 1745 N N . VAL A 1 227 ? 52.076 22.942 -7.034 1.00 28.83 227 VAL A N 1
ATOM 1746 C CA . VAL A 1 227 ? 50.953 23.379 -7.854 1.00 28.83 227 VAL A CA 1
ATOM 1747 C C . VAL A 1 227 ? 50.818 22.536 -9.126 1.00 28.83 227 VAL A C 1
ATOM 1749 O O . VAL A 1 227 ? 51.771 22.371 -9.878 1.00 28.83 227 VAL A O 1
ATOM 1752 N N . GLY A 1 228 ? 49.585 22.123 -9.426 1.00 22.84 228 GLY A N 1
ATOM 1753 C CA . GLY A 1 228 ? 49.157 21.649 -10.743 1.00 22.84 228 GLY A CA 1
ATOM 1754 C C . GLY A 1 228 ? 47.662 21.909 -10.967 1.00 22.84 228 GLY A C 1
ATOM 1755 O O . GLY A 1 228 ? 46.853 21.029 -10.708 1.00 22.84 228 GLY A O 1
ATOM 1756 N N . SER A 1 229 ? 47.333 23.157 -11.345 1.00 20.44 229 SER A N 1
ATOM 1757 C CA . SER A 1 229 ? 46.295 23.594 -12.320 1.00 20.44 229 SER A CA 1
ATOM 1758 C C . SER A 1 229 ? 44.962 22.797 -12.427 1.00 20.44 229 SER A C 1
ATOM 1760 O O . SER A 1 229 ? 44.979 21.621 -12.745 1.00 20.44 229 SER A O 1
ATOM 1762 N N . PHE A 1 230 ? 43.727 23.329 -12.340 1.00 22.03 230 PHE A N 1
ATOM 1763 C CA . PHE A 1 230 ? 43.163 24.683 -12.483 1.00 22.03 230 PHE A CA 1
ATOM 1764 C C . PHE A 1 230 ? 41.704 24.724 -11.923 1.00 22.03 230 PHE A C 1
ATOM 1766 O O . PHE A 1 230 ? 40.946 23.785 -12.135 1.00 22.03 230 PHE A O 1
ATOM 1773 N N . HIS A 1 231 ? 41.348 25.830 -11.242 1.00 23.27 231 HIS A N 1
ATOM 1774 C CA . HIS A 1 231 ? 40.041 26.514 -11.035 1.00 23.27 231 HIS A CA 1
ATOM 1775 C C . HIS A 1 231 ? 38.714 25.704 -10.981 1.00 23.27 231 HIS A C 1
ATOM 1777 O O . HIS A 1 231 ? 38.302 25.088 -11.951 1.00 23.27 231 HIS A O 1
ATOM 1783 N N . SER A 1 232 ? 37.906 25.800 -9.914 1.00 23.30 232 SER A N 1
ATOM 1784 C CA . SER A 1 232 ? 37.057 26.982 -9.682 1.00 23.30 232 SER A CA 1
ATOM 1785 C C . SER A 1 232 ? 36.975 27.446 -8.222 1.00 23.30 232 SER A C 1
ATOM 1787 O O . SER A 1 232 ? 36.671 26.690 -7.299 1.00 23.30 232 SER A O 1
ATOM 1789 N N . SER A 1 233 ? 37.186 28.745 -8.071 1.00 28.73 233 SER A N 1
ATOM 1790 C CA . SER A 1 233 ? 37.125 29.581 -6.881 1.00 28.73 233 SER A CA 1
ATOM 1791 C C . SER A 1 233 ? 35.741 29.601 -6.222 1.00 28.73 233 SER A C 1
ATOM 1793 O O . SER A 1 233 ? 34.764 29.900 -6.895 1.00 28.73 233 SER A O 1
ATOM 1795 N N . PHE A 1 234 ? 35.672 29.387 -4.902 1.00 23.78 234 PHE A N 1
ATOM 1796 C CA . PHE A 1 234 ? 34.763 30.110 -3.996 1.00 23.78 234 PHE A CA 1
ATOM 1797 C C . PHE A 1 234 ? 35.201 29.908 -2.528 1.00 23.78 234 PHE A C 1
ATOM 1799 O O . PHE A 1 234 ? 35.204 28.795 -2.005 1.00 23.78 234 PHE A O 1
ATOM 1806 N N . LYS A 1 235 ? 35.555 31.001 -1.843 1.00 28.70 235 LYS A N 1
ATOM 1807 C CA . LYS A 1 235 ? 35.490 31.154 -0.376 1.00 28.70 235 LYS A CA 1
ATOM 1808 C C . LYS A 1 235 ? 34.747 32.471 -0.127 1.00 28.70 235 LYS A C 1
ATOM 1810 O O . LYS A 1 235 ? 35.059 33.443 -0.810 1.00 28.70 235 LYS A O 1
ATOM 1815 N N . PRO A 1 236 ? 33.770 32.510 0.796 1.00 29.42 236 PRO A N 1
ATOM 1816 C CA . PRO A 1 236 ? 34.124 32.769 2.194 1.00 29.42 236 PRO A CA 1
ATOM 1817 C C . PRO A 1 236 ? 33.303 31.958 3.222 1.00 29.42 236 PRO A C 1
ATOM 1819 O O . PRO A 1 236 ? 32.106 31.752 3.067 1.00 29.42 236 PRO A O 1
ATOM 1822 N N . GLY A 1 237 ? 33.954 31.541 4.317 1.00 34.34 237 GLY A N 1
ATOM 1823 C CA . GLY A 1 237 ? 33.279 31.350 5.613 1.00 34.34 237 GLY A CA 1
ATOM 1824 C C . GLY A 1 237 ? 33.158 29.945 6.219 1.00 34.34 237 GLY A C 1
ATOM 1825 O O . GLY A 1 237 ? 32.792 29.852 7.384 1.00 34.34 237 GLY A O 1
ATOM 1826 N N . GLY A 1 238 ? 33.504 28.855 5.526 1.00 36.78 238 GLY A N 1
ATOM 1827 C CA . GLY A 1 238 ? 33.477 27.505 6.115 1.00 36.78 238 GLY A CA 1
ATOM 1828 C C . GLY A 1 238 ? 34.623 26.634 5.608 1.00 36.78 238 GLY A C 1
ATOM 1829 O O . GLY A 1 238 ? 34.841 26.539 4.402 1.00 36.78 238 GLY A O 1
ATOM 1830 N N . LYS A 1 239 ? 35.390 26.011 6.510 1.00 43.78 239 LYS A N 1
ATOM 1831 C CA . LYS A 1 239 ? 36.408 25.018 6.129 1.00 43.78 239 LYS A CA 1
ATOM 1832 C C . LYS A 1 239 ? 35.679 23.731 5.714 1.00 43.78 239 LYS A C 1
ATOM 1834 O O . LYS A 1 239 ? 34.966 23.149 6.524 1.00 43.78 239 LYS A O 1
ATOM 1839 N N . A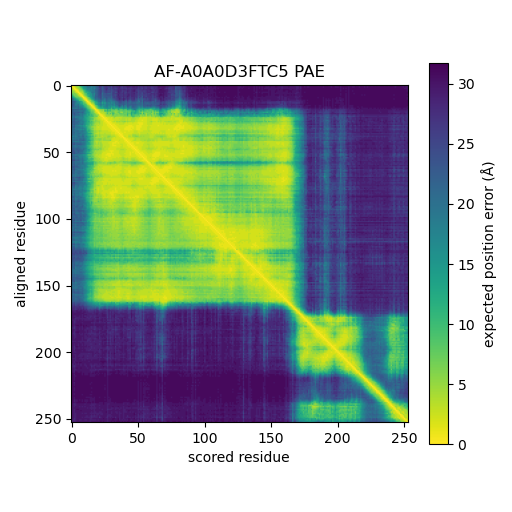LA A 1 240 ? 35.8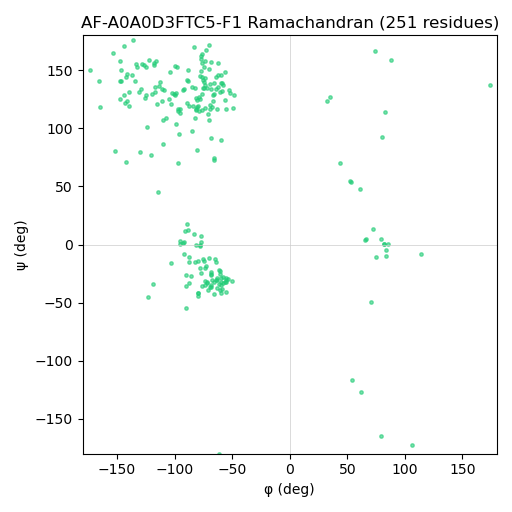26 23.314 4.458 1.00 43.44 240 ALA A N 1
ATOM 1840 C CA . ALA A 1 240 ? 35.295 22.040 3.975 1.00 43.44 240 ALA A CA 1
ATOM 1841 C C . ALA A 1 240 ? 36.200 20.876 4.419 1.00 43.44 240 ALA A C 1
ATOM 1843 O O . ALA A 1 240 ? 37.422 21.031 4.476 1.00 43.44 240 ALA A O 1
ATOM 1844 N N . VAL A 1 241 ? 35.608 19.719 4.723 1.00 53.00 241 VAL A N 1
ATOM 1845 C CA . VAL A 1 241 ? 36.339 18.505 5.135 1.00 53.00 241 VAL A CA 1
ATOM 1846 C C . VAL A 1 241 ? 36.413 17.531 3.957 1.00 53.00 241 VAL A C 1
ATOM 1848 O O . VAL A 1 241 ? 35.394 17.246 3.328 1.00 53.00 241 VAL A O 1
ATOM 1851 N N . TYR A 1 242 ? 37.608 17.016 3.656 1.00 54.47 242 TYR A N 1
ATOM 1852 C CA . TYR A 1 242 ? 37.816 16.030 2.591 1.00 54.47 242 TYR A CA 1
ATOM 1853 C C . TYR A 1 242 ? 37.387 14.627 3.041 1.00 54.47 242 TYR A C 1
ATOM 1855 O O . TYR A 1 242 ? 37.888 14.101 4.035 1.00 54.47 242 TYR A O 1
ATOM 1863 N N . ILE A 1 243 ? 36.503 13.991 2.269 1.00 55.75 243 ILE A N 1
ATOM 1864 C CA . ILE A 1 243 ? 35.952 12.654 2.547 1.00 55.75 243 ILE A CA 1
ATOM 1865 C C . ILE A 1 243 ? 37.035 11.565 2.588 1.00 55.75 243 ILE A C 1
ATOM 1867 O O . ILE A 1 243 ? 36.947 10.651 3.404 1.00 55.75 243 ILE A O 1
ATOM 1871 N N . HIS A 1 244 ? 38.086 11.676 1.771 1.00 53.03 244 HIS A N 1
ATOM 1872 C CA . HIS A 1 244 ? 39.182 10.703 1.760 1.00 53.03 244 HIS A CA 1
ATOM 1873 C C . HIS A 1 244 ? 39.869 10.583 3.134 1.00 53.03 244 HIS A C 1
ATOM 1875 O O . HIS A 1 244 ? 40.186 9.484 3.585 1.00 53.03 244 HIS A O 1
ATOM 1881 N N . SER A 1 245 ? 40.035 11.705 3.840 1.00 52.00 245 SER A N 1
ATOM 1882 C CA . SER A 1 245 ? 40.612 11.746 5.190 1.00 52.00 245 SER A CA 1
ATOM 1883 C C . SER A 1 245 ? 39.701 11.102 6.241 1.00 52.00 245 SER A C 1
ATOM 1885 O O . SER A 1 245 ? 40.178 10.616 7.261 1.00 52.00 245 SER A O 1
ATOM 1887 N N . LEU A 1 246 ? 38.393 11.086 5.978 1.00 52.28 246 LEU A N 1
ATOM 1888 C CA . LEU A 1 246 ? 37.352 10.591 6.874 1.00 52.28 246 LEU A CA 1
ATOM 1889 C C . LEU A 1 246 ? 37.253 9.062 6.844 1.00 52.28 246 LEU A C 1
ATOM 1891 O O . LEU A 1 246 ? 37.169 8.433 7.892 1.00 52.28 246 LEU A O 1
ATOM 1895 N N . VAL A 1 247 ? 37.352 8.462 5.654 1.00 51.41 247 VAL A N 1
ATOM 1896 C CA . VAL A 1 247 ? 37.393 6.998 5.487 1.00 51.41 247 VAL A CA 1
ATOM 1897 C C . VAL A 1 247 ? 38.663 6.415 6.108 1.00 51.41 247 VAL A C 1
ATOM 1899 O O . VAL A 1 247 ? 38.593 5.443 6.851 1.00 51.41 247 VAL A O 1
ATOM 1902 N N . LYS A 1 248 ? 39.813 7.066 5.895 1.00 52.06 248 LYS A N 1
ATOM 1903 C CA . LYS A 1 248 ? 41.101 6.606 6.432 1.00 52.06 248 LYS A CA 1
ATOM 1904 C C . LYS A 1 248 ? 41.162 6.654 7.966 1.00 52.06 248 LYS A C 1
ATOM 1906 O O . LYS A 1 248 ? 41.810 5.812 8.567 1.00 52.06 248 LYS A O 1
ATOM 1911 N N . ALA A 1 249 ? 40.477 7.612 8.597 1.00 51.31 249 ALA A N 1
ATOM 1912 C CA . ALA A 1 249 ? 40.362 7.692 10.056 1.00 51.31 249 ALA A CA 1
ATOM 1913 C C . ALA A 1 249 ? 39.418 6.626 10.645 1.00 51.31 249 ALA A C 1
ATOM 1915 O O . ALA A 1 249 ? 39.641 6.177 11.763 1.00 51.31 249 ALA A O 1
ATOM 1916 N N . ILE A 1 250 ? 38.383 6.220 9.899 1.00 51.31 250 ILE A N 1
ATOM 1917 C CA . ILE A 1 250 ? 37.447 5.158 10.304 1.00 51.31 250 ILE A CA 1
ATOM 1918 C C . ILE A 1 250 ? 38.079 3.769 10.148 1.00 51.31 250 ILE A C 1
ATOM 1920 O O . ILE A 1 250 ? 37.824 2.907 10.972 1.00 51.31 250 ILE A O 1
ATOM 1924 N N . GLU A 1 251 ? 38.914 3.547 9.128 1.00 43.94 251 GLU A N 1
ATOM 1925 C CA . GLU A 1 251 ? 39.620 2.267 8.925 1.00 43.94 251 GLU A CA 1
ATOM 1926 C C . GLU A 1 251 ? 40.799 2.043 9.895 1.00 43.94 251 GLU A C 1
ATOM 1928 O O . GLU A 1 251 ? 41.310 0.931 9.986 1.00 43.94 251 GLU A O 1
ATOM 1933 N N . LEU A 1 252 ? 41.250 3.084 10.606 1.00 40.75 252 LEU A N 1
ATOM 1934 C CA . LEU A 1 252 ? 42.354 3.025 11.579 1.00 40.75 252 LEU A CA 1
ATOM 1935 C C . LEU A 1 252 ? 41.891 2.825 13.038 1.00 40.75 252 LEU A C 1
ATOM 1937 O O . LEU A 1 252 ? 42.732 2.818 13.938 1.00 40.75 252 LEU A O 1
ATOM 1941 N N . HIS A 1 253 ? 40.587 2.659 13.268 1.00 37.88 253 HIS A N 1
ATOM 1942 C CA . HIS A 1 253 ? 39.968 2.351 14.562 1.00 37.88 253 HIS A CA 1
ATOM 1943 C C . HIS A 1 253 ? 39.262 0.996 14.513 1.00 37.88 253 HIS A C 1
ATOM 1945 O O . HIS A 1 253 ? 39.266 0.318 15.564 1.00 37.88 253 HIS A O 1
#

Organism: NCBI:txid65489

InterPro domains:
  IPR002171 Large ribosomal subunit protein uL2 [PTHR13691] (23-164)
  IPR002222 Small ribosomal subunit protein uS19 [MF_00531] (146-237)
  IPR002222 Small ribosomal subunit protein uS19 [PF00203] (149-209)
  IPR002222 Small ribosomal subunit protein uS19 [PR00975] (177-196)
  IPR002222 Small ribosomal subunit protein uS19 [PR00975] (197-209)
  IPR005880 Large ribosomal subunit protein uL2, bacteria/organella [TIGR01171] (24-165)
  IPR008991 Translation protein SH3-like domain superfamily [SSF50104] (24-163)
  IPR014722 Large ribosomal subunit protein uL2, domain 2 [G3DSA:2.30.30.30] (19-86)
  IPR014726 Large ribosomal subunit protein uL2, domain 3 [G3DSA:4.10.950.10] (87-165)
  IPR022669 Large ribosomal subunit protein uL2, C-terminal [PF03947] (24-141)
  IPR022669 Large ribosomal subunit protein uL2, C-terminal [SM01382] (24-143)
  IPR022671 Large ribosomal subunit protein uL2, conserved site [PS00467] (108-119)
  IPR023575 Small ribosomal subunit protein uS19, superfamily [SSF54570] (148-209)

Mean predicted aligned error: 17.62 Å